Protein 5UXS (pdb70)

Organism: Yersinia pestis (NCBI:txid632)

Radius of gyration: 18.96 Å; Cα contacts (8 Å, |Δi|>4): 507; chains: 1; bounding box: 37×55×39 Å

Structure (mmCIF, N/CA/C/O backbone):
data_5UXS
#
_entry.id   5UXS
#
_cell.length_a   41.736
_cell.length_b   52.120
_cell.length_c   113.066
_cell.angle_alpha   90.00
_cell.angle_beta   90.00
_cell.angle_gamma   90.00
#
_symmetry.space_group_name_H-M   'P 21 21 21'
#
loop_
_entity.id
_entity.type
_entity.pdbx_description
1 polymer 'Periplasmic chelated iron-binding protein YfeA'
2 non-polymer 'ZINC ION'
3 water water
#
loop_
_atom_site.group_PDB
_atom_site.id
_atom_site.type_symbol
_atom_site.label_atom_id
_atom_site.label_alt_id
_atom_site.label_comp_id
_atom_site.label_asym_id
_atom_site.label_entity_id
_atom_site.label_seq_id
_atom_site.pdbx_PDB_ins_code
_atom_site.Cartn_x
_atom_site.Cartn_y
_atom_site.Cartn_z
_atom_site.occupancy
_atom_site.B_iso_or_equiv
_atom_site.auth_seq_id
_atom_site.auth_comp_id
_atom_site.auth_asym_id
_atom_site.auth_atom_id
_atom_site.pdbx_PDB_model_num
ATOM 1 N N . THR A 1 38 ? 19.037 -36.578 -33.937 1.00 61.71 38 THR A N 1
ATOM 2 C CA . THR A 1 38 ? 18.155 -35.485 -33.544 1.00 60.02 38 THR A CA 1
ATOM 3 C C . THR A 1 38 ? 16.925 -35.432 -34.442 1.00 59.03 38 THR A C 1
ATOM 4 O O . THR A 1 38 ? 16.893 -34.687 -35.423 1.00 59.58 38 THR A O 1
ATOM 8 N N . ALA A 1 39 ? 15.914 -36.232 -34.106 1.00 53.82 39 ALA A N 1
ATOM 9 C CA . ALA A 1 39 ? 14.669 -36.244 -34.863 1.00 52.63 39 ALA A CA 1
ATOM 10 C C . ALA A 1 39 ? 13.882 -34.959 -34.628 1.00 50.38 39 ALA A C 1
ATOM 11 O O . ALA A 1 39 ? 14.322 -33.869 -35.012 1.00 53.66 39 ALA A O 1
ATOM 13 N N . LYS A 1 40 ? 12.715 -35.073 -34.003 1.00 49.52 40 LYS A N 1
ATOM 14 C CA . LYS A 1 40 ? 11.886 -33.915 -33.706 1.00 42.88 40 LYS A CA 1
ATOM 15 C C . LYS A 1 40 ? 12.241 -33.375 -32.328 1.00 38.15 40 LYS A C 1
ATOM 16 O O . LYS A 1 40 ? 12.421 -34.141 -31.377 1.00 42.95 40 LYS A O 1
ATOM 22 N N . LYS A 1 41 ? 12.351 -32.052 -32.221 1.00 32.31 41 LYS A N 1
ATOM 23 C CA . LYS A 1 41 ? 12.643 -31.454 -30.927 1.00 27.76 41 LYS A CA 1
ATOM 24 C C . LYS A 1 41 ? 11.441 -31.592 -30.003 1.00 26.88 41 LYS A C 1
ATOM 25 O O . LYS A 1 41 ? 10.290 -31.486 -30.434 1.00 24.77 41 LYS A O 1
ATOM 31 N N . PHE A 1 42 ? 11.724 -31.860 -28.728 1.00 23.08 42 PHE A N 1
ATOM 32 C CA . PHE A 1 42 ? 10.695 -31.888 -27.692 1.00 21.46 42 PHE A CA 1
ATOM 33 C C . PHE A 1 42 ? 9.977 -30.544 -27.665 1.00 17.95 42 PHE A C 1
ATOM 34 O O . PHE A 1 42 ? 10.610 -29.489 -27.718 1.00 19.51 42 PHE A O 1
ATOM 42 N N . LYS A 1 43 ? 8.651 -30.571 -27.596 1.00 15.47 43 LYS A N 1
ATOM 43 C CA . LYS A 1 43 ? 7.858 -29.352 -27.717 1.00 16.64 43 LYS A CA 1
ATOM 44 C C . LYS A 1 43 ? 7.257 -28.981 -26.366 1.00 15.48 43 LYS A C 1
ATOM 45 O O . LYS A 1 43 ? 6.527 -29.775 -25.767 1.00 15.20 43 LYS A O 1
ATOM 51 N N . VAL A 1 44 ? 7.555 -27.773 -25.899 1.00 14.02 44 VAL A N 1
ATOM 52 C CA . VAL A 1 44 ? 7.056 -27.277 -24.618 1.00 15.04 44 VAL A CA 1
ATOM 53 C C . VAL A 1 44 ? 6.180 -26.065 -24.893 1.00 12.76 44 VAL A C 1
ATOM 54 O O . VAL A 1 44 ? 6.562 -25.171 -25.655 1.00 14.02 44 VAL A O 1
ATOM 58 N N . VAL A 1 45 ? 4.999 -26.034 -24.283 1.00 12.21 45 VAL A N 1
ATOM 59 C CA . VAL A 1 45 ? 4.111 -24.883 -24.385 1.00 12.46 45 VAL A CA 1
ATOM 60 C C . VAL A 1 45 ? 3.931 -24.318 -22.986 1.00 12.11 45 VAL A C 1
ATOM 61 O O . VAL A 1 45 ? 3.680 -25.068 -22.032 1.00 12.24 45 VAL A O 1
ATOM 65 N N . THR A 1 46 ? 4.109 -23.008 -22.859 1.00 11.12 46 THR A N 1
ATOM 66 C CA . THR A 1 46 ? 3.916 -22.326 -21.587 1.00 9.72 46 THR A CA 1
ATOM 67 C C . THR A 1 46 ? 2.701 -21.422 -21.693 1.00 10.55 46 THR A C 1
ATOM 68 O O . THR A 1 46 ? 2.274 -21.037 -22.786 1.00 12.00 46 THR A O 1
ATOM 72 N N . THR A 1 47 ? 2.157 -21.039 -20.536 1.00 10.54 47 THR A N 1
ATOM 73 C CA . THR A 1 47 ? 0.998 -20.155 -20.560 1.00 12.08 47 THR A CA 1
ATOM 74 C C . THR A 1 47 ? 1.366 -18.754 -21.018 1.00 12.08 47 THR A C 1
ATOM 75 O O . THR A 1 47 ? 0.597 -18.132 -21.765 1.00 14.78 47 THR A O 1
ATOM 79 N N . PHE A 1 48 ? 2.530 -18.239 -20.594 1.00 10.62 48 PHE A N 1
ATOM 80 C CA . PHE A 1 48 ? 2.883 -16.840 -20.826 1.00 11.28 48 PHE A CA 1
ATOM 81 C C . PHE A 1 48 ? 4.384 -16.698 -21.078 1.00 10.77 48 PHE A C 1
ATOM 82 O O . PHE A 1 48 ? 5.145 -17.671 -21.009 1.00 9.99 48 PHE A O 1
ATOM 90 N N . THR A 1 49 ? 4.804 -15.464 -21.387 1.00 10.96 49 THR A N 1
ATOM 91 C CA . THR A 1 49 ? 6.101 -15.261 -22.032 1.00 12.12 49 THR A CA 1
ATOM 92 C C . THR A 1 49 ? 7.279 -15.347 -21.066 1.00 11.64 49 THR A C 1
ATOM 93 O O . THR A 1 49 ? 8.372 -15.756 -21.480 1.00 12.21 49 THR A O 1
ATOM 97 N N . ILE A 1 50 ? 7.101 -14.959 -19.799 1.00 11.75 50 ILE A N 1
ATOM 98 C CA . ILE A 1 50 ? 8.212 -15.017 -18.850 1.00 12.10 50 ILE A CA 1
ATOM 99 C C . ILE A 1 50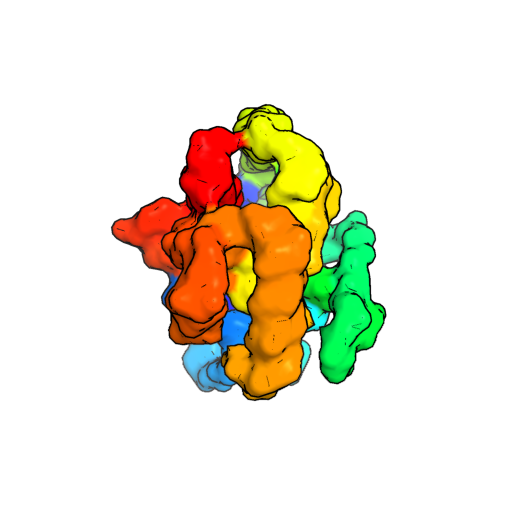 ? 8.690 -16.456 -18.701 1.00 12.36 50 ILE A C 1
ATOM 100 O O . ILE A 1 50 ? 9.895 -16.745 -18.765 1.00 13.48 50 ILE A O 1
ATOM 105 N N . ILE A 1 51 ? 7.745 -17.380 -18.511 1.00 11.70 51 ILE A N 1
ATOM 106 C CA . ILE A 1 51 ? 8.066 -18.800 -18.363 1.00 14.05 51 ILE A CA 1
ATOM 107 C C . ILE A 1 51 ? 8.630 -19.364 -19.663 1.00 13.13 51 ILE A C 1
ATOM 108 O O . ILE A 1 51 ? 9.489 -20.257 -19.635 1.00 13.06 51 ILE A O 1
ATOM 113 N N . GLN A 1 52 ? 8.151 -18.875 -20.813 1.00 12.82 52 GLN A N 1
ATOM 114 C CA . GLN A 1 52 ? 8.705 -19.309 -22.098 1.00 13.75 52 GLN A CA 1
ATOM 115 C C . GLN A 1 52 ? 10.204 -19.059 -22.146 1.00 14.66 52 GLN A C 1
ATOM 116 O O . GLN A 1 52 ? 10.980 -19.941 -22.533 1.00 13.90 52 GLN A O 1
ATOM 122 N N . ASP A 1 53 ? 10.632 -17.854 -21.752 1.00 13.01 53 ASP A N 1
ATOM 123 C CA . ASP A 1 53 ? 12.044 -17.512 -21.889 1.00 13.61 53 ASP A CA 1
ATOM 124 C C . ASP A 1 53 ? 12.902 -18.244 -20.863 1.00 12.57 53 ASP A C 1
ATOM 125 O O . ASP A 1 53 ? 13.992 -18.732 -21.194 1.00 14.78 53 ASP A O 1
ATOM 130 N N . ILE A 1 54 ? 12.431 -18.359 -19.619 1.00 13.27 54 ILE A N 1
ATOM 131 C CA . ILE A 1 54 ? 13.181 -19.129 -18.632 1.00 12.97 54 ILE A CA 1
ATOM 132 C C . ILE A 1 54 ? 13.329 -20.572 -19.10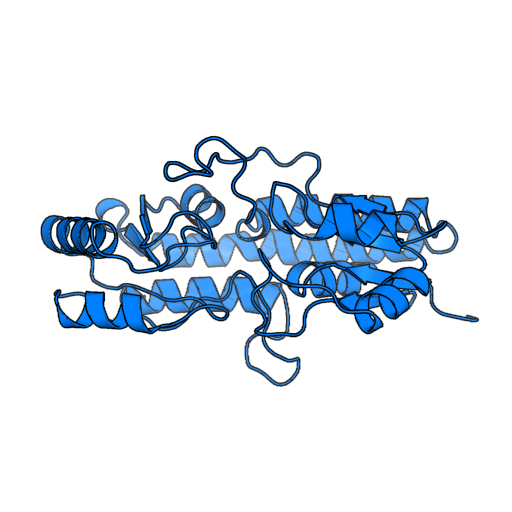4 1.00 14.06 54 ILE A C 1
ATOM 133 O O . ILE A 1 54 ? 14.428 -21.139 -19.110 1.00 14.54 54 ILE A O 1
ATOM 138 N N . ALA A 1 55 ? 12.224 -21.173 -19.547 1.00 12.44 55 ALA A N 1
ATOM 139 C CA . ALA A 1 55 ? 12.274 -22.565 -19.985 1.00 13.99 55 ALA A CA 1
ATOM 140 C C . ALA A 1 55 ? 13.155 -22.733 -21.214 1.00 15.01 55 ALA A C 1
ATOM 141 O O . ALA A 1 55 ? 13.847 -23.749 -21.347 1.00 15.41 55 ALA A O 1
ATOM 143 N N . GLN A 1 56 ? 13.137 -21.761 -22.129 1.00 14.64 56 GLN A N 1
ATOM 144 C CA . GLN A 1 56 ? 13.949 -21.892 -23.338 1.00 15.33 56 GLN A CA 1
ATOM 145 C C . GLN A 1 56 ? 15.437 -21.863 -23.019 1.00 17.31 56 GLN A C 1
ATOM 146 O O . GLN A 1 56 ? 16.228 -22.530 -23.693 1.00 17.05 56 GLN A O 1
ATOM 152 N N . ASN A 1 57 ? 15.836 -21.131 -21.979 1.00 14.35 57 ASN A N 1
ATOM 153 C CA . ASN A 1 57 ? 17.234 -21.165 -21.559 1.00 17.02 57 ASN A CA 1
ATOM 154 C C . ASN A 1 57 ? 17.616 -22.531 -20.999 1.00 18.12 57 ASN A C 1
ATOM 155 O O . ASN A 1 57 ? 18.740 -23.001 -21.216 1.00 19.60 57 ASN A O 1
ATOM 160 N N . ILE A 1 58 ? 16.696 -23.198 -20.299 1.00 14.09 58 ILE A N 1
ATOM 161 C CA . ILE A 1 58 ? 16.981 -24.542 -19.798 1.00 16.11 58 ILE A CA 1
ATOM 162 C C . ILE A 1 58 ? 16.942 -25.564 -20.934 1.00 17.06 58 ILE A C 1
ATOM 163 O O . ILE A 1 58 ? 17.736 -26.515 -20.966 1.00 17.45 58 ILE A O 1
ATOM 168 N N . ALA A 1 59 ? 16.013 -25.394 -21.871 1.00 16.68 59 ALA A N 1
ATOM 169 C CA . ALA A 1 59 ? 15.885 -26.328 -22.990 1.00 16.81 59 ALA A CA 1
ATOM 170 C C . ALA A 1 59 ? 17.067 -26.254 -23.947 1.00 19.82 59 ALA A C 1
ATOM 171 O O . ALA A 1 59 ? 17.430 -27.270 -24.557 1.00 21.51 59 ALA A O 1
ATOM 173 N N . GLY A 1 60 ? 17.663 -25.078 -24.110 1.00 20.79 60 GLY A N 1
ATOM 174 C CA . GLY A 1 60 ? 18.752 -24.932 -25.062 1.00 22.10 60 GLY A CA 1
ATOM 175 C C . GLY A 1 60 ? 18.307 -25.361 -26.445 1.00 24.57 60 GLY A C 1
ATOM 176 O O . GLY A 1 60 ? 17.248 -24.956 -26.938 1.00 22.65 60 GLY A O 1
ATOM 177 N N . ASP A 1 61 ? 19.100 -26.230 -27.066 1.00 22.62 61 ASP A N 1
ATOM 178 C CA . ASP A 1 61 ? 18.858 -26.657 -28.437 1.00 27.14 61 ASP A CA 1
ATOM 179 C C . ASP A 1 61 ? 18.085 -27.964 -28.552 1.00 24.80 61 ASP A C 1
ATOM 180 O O . ASP A 1 61 ? 17.849 -28.418 -29.673 1.00 28.54 61 ASP A O 1
ATOM 185 N N . VAL A 1 62 ? 17.687 -28.587 -27.440 1.00 22.77 62 VAL A N 1
ATOM 186 C CA . VAL A 1 62 ? 17.019 -29.887 -27.518 1.00 24.25 62 VAL A CA 1
ATOM 187 C C . VAL A 1 62 ? 15.501 -29.795 -27.438 1.00 26.56 62 VAL A C 1
ATOM 188 O O . VAL A 1 62 ? 14.816 -30.801 -27.691 1.00 26.30 62 VAL A O 1
ATOM 192 N N . ALA A 1 63 ? 14.950 -28.634 -27.098 1.00 21.44 63 ALA A N 1
ATOM 193 C CA . ALA A 1 63 ? 13.507 -28.464 -27.051 1.00 19.19 63 ALA A CA 1
ATOM 194 C C . ALA A 1 63 ? 13.157 -27.073 -27.549 1.00 20.11 63 ALA A C 1
ATOM 195 O O . ALA A 1 63 ? 13.968 -26.147 -27.470 1.00 22.02 63 ALA A O 1
ATOM 197 N N . VAL A 1 64 ? 11.945 -26.937 -28.079 1.00 19.43 64 VAL A N 1
ATOM 198 C CA . VAL A 1 64 ? 11.419 -25.660 -28.540 1.00 17.28 64 VAL A CA 1
ATOM 199 C C . VAL A 1 64 ? 10.275 -25.268 -27.614 1.00 17.29 64 VAL A C 1
ATOM 200 O O . VAL A 1 64 ? 9.366 -26.070 -27.371 1.00 19.63 64 VAL A O 1
ATOM 204 N N . VAL A 1 65 ? 10.318 -24.044 -27.103 1.00 16.08 65 VAL A N 1
ATOM 205 C CA . VAL A 1 65 ? 9.354 -23.571 -26.113 1.00 16.99 65 VAL A CA 1
ATOM 206 C C . VAL A 1 65 ? 8.566 -22.413 -26.712 1.00 15.65 65 VAL A C 1
ATOM 207 O O . VAL A 1 65 ? 9.154 -21.439 -27.193 1.00 16.85 65 VAL A O 1
ATOM 211 N N . GLU A 1 66 ? 7.236 -22.502 -26.651 1.00 15.02 66 GLU A N 1
ATOM 212 C CA . GLU A 1 66 ? 6.363 -21.451 -27.151 1.00 15.04 66 GLU A CA 1
ATOM 213 C C . GLU A 1 66 ? 5.333 -21.065 -26.100 1.00 14.50 66 GLU A C 1
ATOM 214 O O . GLU A 1 66 ? 4.861 -21.906 -25.334 1.00 14.84 66 GLU A O 1
ATOM 220 N N . SER A 1 67 ? 4.971 -19.787 -26.092 1.00 13.98 67 SER A N 1
ATOM 221 C CA . SER A 1 67 ? 3.974 -19.241 -25.179 1.00 14.38 67 SER A CA 1
ATOM 222 C C . SER A 1 67 ? 2.602 -19.195 -25.838 1.00 15.65 67 SER A C 1
ATOM 223 O O . SER A 1 67 ? 2.471 -18.809 -27.005 1.00 15.40 67 SER A O 1
ATOM 226 N N . ILE A 1 68 ? 1.575 -19.541 -25.067 1.00 12.65 68 ILE A N 1
ATOM 227 C CA . ILE A 1 68 ? 0.199 -19.376 -25.534 1.00 13.71 68 ILE A CA 1
ATOM 228 C C . ILE A 1 68 ? -0.131 -17.901 -25.745 1.00 14.85 68 ILE A C 1
ATOM 229 O O . ILE A 1 68 ? -0.646 -17.513 -26.801 1.00 15.85 68 ILE A O 1
ATOM 234 N N . THR A 1 69 ? 0.119 -17.063 -24.740 1.00 11.83 69 THR A N 1
ATOM 235 C CA . THR A 1 69 ? -0.176 -15.645 -24.890 1.00 13.66 69 THR A CA 1
ATOM 236 C C . THR A 1 69 ? 0.941 -14.948 -25.656 1.00 15.09 69 THR A C 1
ATOM 237 O O . THR A 1 69 ? 2.118 -15.317 -25.559 1.00 14.87 69 THR A O 1
ATOM 241 N N . LYS A 1 70 ? 0.550 -13.949 -26.446 1.00 15.38 70 LYS A N 1
ATOM 242 C CA . LYS A 1 70 ? 1.490 -13.160 -27.226 1.00 15.82 70 LYS A CA 1
ATOM 243 C C . LYS A 1 70 ? 2.093 -12.053 -26.366 1.00 15.65 70 LYS A C 1
ATOM 244 O O . LYS A 1 70 ? 1.497 -11.625 -25.373 1.00 14.30 70 LYS A O 1
ATOM 250 N N . PRO A 1 71 ? 3.269 -11.548 -26.734 1.00 14.77 71 PRO A N 1
ATOM 251 C CA . PRO A 1 71 ? 3.829 -10.414 -25.994 1.00 14.18 71 PRO A CA 1
ATOM 252 C C . PRO A 1 71 ? 2.833 -9.268 -25.968 1.00 13.69 71 PRO A C 1
ATOM 253 O O . PRO A 1 71 ? 2.167 -8.972 -26.969 1.00 16.43 71 PRO A O 1
ATOM 257 N N . GLY A 1 72 ? 2.693 -8.654 -24.796 1.00 13.37 72 GLY A N 1
ATOM 258 C CA . GLY A 1 72 ? 1.801 -7.532 -24.617 1.00 14.00 72 GLY A CA 1
ATOM 259 C C . GLY A 1 72 ? 0.388 -7.882 -24.205 1.00 13.15 72 GLY A C 1
ATOM 260 O O . GLY A 1 72 ? -0.338 -6.992 -23.743 1.00 14.26 72 GLY A O 1
ATOM 261 N N . ALA A 1 73 ? -0.025 -9.142 -24.335 1.00 13.40 73 ALA A N 1
ATOM 262 C CA . ALA A 1 73 ? -1.385 -9.543 -24.005 1.00 13.38 73 ALA A CA 1
ATOM 263 C C . ALA A 1 73 ? -1.557 -9.691 -22.498 1.00 14.09 73 ALA A C 1
ATOM 264 O O . ALA A 1 73 ? -0.655 -10.152 -21.789 1.00 14.75 73 ALA A O 1
ATOM 266 N N . GLU A 1 74 ? -2.730 -9.294 -22.020 1.00 13.52 74 GLU A N 1
ATOM 267 C CA . GLU A 1 74 ? -3.079 -9.427 -20.611 1.00 12.38 74 GLU A CA 1
ATOM 268 C C . GLU A 1 74 ? -3.263 -10.907 -20.275 1.00 12.94 74 GLU A C 1
ATOM 269 O O . GLU A 1 74 ? -4.057 -11.604 -20.914 1.00 15.32 74 GLU A O 1
ATOM 275 N N . ILE A 1 75 ? -2.540 -11.382 -19.260 1.00 11.40 75 ILE A N 1
ATOM 276 C CA . ILE A 1 75 ? -2.426 -12.820 -19.002 1.00 12.75 75 ILE A CA 1
ATOM 277 C C . ILE A 1 75 ? -3.394 -13.359 -17.956 1.00 11.54 75 ILE A C 1
ATOM 278 O O . ILE A 1 75 ? -3.630 -14.580 -17.927 1.00 12.08 75 ILE A O 1
ATOM 283 N N . HIS A 1 76 ? -3.924 -12.514 -17.071 1.00 13.14 76 HIS A N 1
ATOM 284 C CA . HIS A 1 76 ? -4.708 -13.036 -15.956 1.00 13.83 76 HIS A CA 1
ATOM 285 C C . HIS A 1 76 ? -6.065 -13.520 -16.442 1.00 13.18 76 HIS A C 1
ATOM 286 O O . HIS A 1 76 ? -6.515 -14.618 -16.089 1.00 13.23 76 HIS A O 1
ATOM 293 N N . ASP A 1 77 ? -6.724 -12.707 -17.274 1.00 14.52 77 ASP A N 1
ATOM 294 C CA . ASP A 1 77 ? -8.079 -12.981 -17.734 1.00 13.66 77 ASP A CA 1
ATOM 295 C C . ASP A 1 77 ? -8.127 -13.306 -19.218 1.00 15.20 77 ASP A C 1
ATOM 296 O O . ASP A 1 77 ? -9.187 -13.180 -19.842 1.00 16.52 77 ASP A O 1
ATOM 301 N N . TYR A 1 78 ? -6.996 -13.723 -19.784 1.00 13.32 78 TYR A N 1
ATOM 302 C CA . TYR A 1 78 ? -6.925 -14.130 -21.184 1.00 14.85 78 TYR A CA 1
ATOM 303 C C . TYR A 1 78 ? -8.014 -15.146 -21.512 1.00 13.96 78 TYR A C 1
ATOM 304 O O . TYR A 1 78 ? -8.337 -16.023 -20.706 1.00 14.99 78 TYR A O 1
ATOM 313 N N . GLN A 1 79 ? -8.572 -15.028 -22.716 1.00 15.71 79 GLN A N 1
ATOM 314 C CA . GLN A 1 79 ? -9.606 -15.947 -23.182 1.00 16.10 79 GLN A CA 1
ATOM 315 C C . GLN A 1 79 ? -9.039 -16.874 -24.247 1.00 16.27 79 GLN A C 1
ATOM 316 O O . GLN A 1 79 ? -8.825 -16.445 -25.390 1.00 16.97 79 GLN A O 1
ATOM 322 N N . PRO A 1 80 ? -8.780 -18.139 -23.932 1.00 14.69 80 PRO A N 1
ATOM 323 C CA . PRO A 1 80 ? -8.165 -19.032 -24.919 1.00 16.04 80 PRO A CA 1
ATOM 324 C C . PRO A 1 80 ? -9.086 -19.293 -26.101 1.00 17.55 80 PRO A C 1
ATOM 325 O O . PRO A 1 80 ? -10.313 -19.223 -25.996 1.00 18.77 80 PRO A O 1
ATOM 329 N N . THR A 1 81 ? -8.464 -19.595 -27.236 1.00 16.90 81 THR A N 1
ATOM 330 C CA . THR A 1 81 ? -9.150 -19.782 -28.510 1.00 19.15 81 THR A CA 1
ATOM 331 C C . THR A 1 81 ? -8.972 -21.219 -28.980 1.00 19.14 81 THR A C 1
ATOM 332 O O . THR A 1 81 ? -8.111 -21.943 -28.460 1.00 16.53 81 THR A O 1
ATOM 336 N N . PRO A 1 82 ? -9.754 -21.669 -29.968 1.00 20.44 82 PRO A N 1
ATOM 337 C CA . PRO A 1 82 ? -9.475 -22.976 -30.585 1.00 23.26 82 PRO A CA 1
ATOM 338 C C . PRO A 1 82 ? -8.044 -23.133 -31.073 1.00 17.28 82 PRO A C 1
ATOM 339 O O . PRO A 1 82 ? -7.503 -24.246 -31.024 1.00 17.73 82 PRO A O 1
ATOM 343 N N . ARG A 1 83 ? -7.399 -22.053 -31.520 1.00 16.38 83 ARG A N 1
ATOM 344 C CA . ARG A 1 83 ? -6.010 -22.162 -31.957 1.00 16.47 83 ARG A CA 1
ATOM 345 C C . ARG A 1 83 ? -5.065 -22.420 -30.790 1.00 15.11 83 ARG A C 1
ATOM 346 O O . ARG A 1 83 ? -4.046 -23.103 -30.958 1.00 14.75 83 ARG A O 1
ATOM 354 N N . ASP A 1 84 ? -5.375 -21.879 -29.608 1.00 13.92 84 ASP A N 1
ATOM 355 C CA . ASP A 1 84 ? -4.572 -22.189 -28.426 1.00 14.73 84 ASP A CA 1
ATOM 356 C C . ASP A 1 84 ? -4.712 -23.651 -28.043 1.00 13.82 84 ASP A C 1
ATOM 357 O O . ASP A 1 84 ? -3.737 -24.283 -27.622 1.00 14.34 84 ASP A O 1
ATOM 362 N N . ILE A 1 85 ? -5.922 -24.203 -28.166 1.00 14.04 85 ILE A N 1
ATOM 363 C CA . ILE A 1 85 ? -6.113 -25.624 -27.897 1.00 15.20 85 ILE A CA 1
ATOM 364 C C . ILE A 1 85 ? -5.225 -26.454 -28.805 1.00 14.84 85 ILE A C 1
ATOM 365 O O . ILE A 1 85 ? -4.569 -27.401 -28.356 1.00 15.41 85 ILE A O 1
ATOM 370 N N . VAL A 1 86 ? -5.172 -26.099 -30.094 1.00 15.01 86 VAL A N 1
ATOM 371 C CA . VAL A 1 86 ? -4.323 -26.829 -31.031 1.00 15.16 86 VAL A CA 1
ATOM 372 C C . VAL A 1 86 ? -2.873 -26.800 -30.569 1.00 13.67 86 VAL A C 1
ATOM 373 O O . VAL A 1 86 ? -2.189 -27.826 -30.542 1.00 14.13 86 VAL A O 1
ATOM 377 N N . LYS A 1 87 ? -2.383 -25.620 -30.181 1.00 13.88 87 LYS A N 1
ATOM 378 C CA . LYS A 1 87 ? -0.981 -25.504 -29.803 1.00 14.24 87 LYS A CA 1
ATOM 379 C C . LYS A 1 87 ? -0.669 -26.336 -28.564 1.00 15.33 87 LYS A C 1
ATOM 380 O O . LYS A 1 87 ? 0.351 -27.035 -28.511 1.00 14.79 87 LYS A O 1
ATOM 386 N N . ALA A 1 88 ? -1.536 -26.271 -27.549 1.00 13.96 88 ALA A N 1
ATOM 387 C CA . ALA A 1 88 ? -1.283 -27.053 -26.347 1.00 13.25 88 ALA A CA 1
ATOM 388 C C . ALA A 1 88 ? -1.388 -28.551 -26.618 1.00 13.40 88 ALA A C 1
ATOM 389 O O . ALA A 1 88 ? -0.601 -29.339 -26.090 1.00 14.43 88 ALA A O 1
ATOM 391 N N . GLN A 1 89 ? -2.345 -28.965 -27.457 1.00 12.63 89 GLN A N 1
ATOM 392 C CA . GLN A 1 89 ? -2.520 -30.390 -27.734 1.00 15.09 89 GLN A CA 1
ATOM 393 C C . GLN A 1 89 ? -1.355 -30.975 -28.536 1.00 13.65 89 GLN A C 1
ATOM 394 O O . GLN A 1 89 ? -1.075 -32.176 -28.437 1.00 15.42 89 GLN A O 1
ATOM 400 N N . SER A 1 90 ? -0.657 -30.154 -29.312 1.00 14.65 90 SER A N 1
ATOM 401 C CA . SER A 1 90 ? 0.500 -30.633 -30.059 1.00 16.62 90 SER A CA 1
ATOM 402 C C . SER A 1 90 ? 1.788 -30.611 -29.245 1.00 16.30 90 SER A C 1
ATOM 403 O O . SER A 1 90 ? 2.835 -31.020 -29.759 1.00 16.38 90 SER A O 1
ATOM 406 N N . ALA A 1 91 ? 1.732 -30.181 -27.986 1.00 14.42 91 ALA A N 1
ATOM 407 C CA . ALA A 1 91 ? 2.919 -30.110 -27.153 1.00 13.14 91 ALA A CA 1
ATOM 408 C C . ALA A 1 91 ? 3.240 -31.469 -26.537 1.00 13.43 91 ALA A C 1
ATOM 409 O O . ALA A 1 91 ? 2.394 -32.365 -26.448 1.00 14.84 91 ALA A O 1
ATOM 411 N N . ASP A 1 92 ? 4.488 -31.598 -26.090 1.00 13.74 92 ASP A N 1
ATOM 412 C CA . ASP A 1 92 ? 4.897 -32.715 -25.254 1.00 15.19 92 ASP A CA 1
ATOM 413 C C . ASP A 1 92 ? 4.855 -32.405 -23.762 1.00 13.82 92 ASP A C 1
ATOM 414 O O . ASP A 1 92 ? 4.858 -33.339 -22.960 1.00 15.92 92 ASP A O 1
ATOM 419 N N . LEU A 1 93 ? 4.804 -31.126 -23.374 1.00 13.49 93 LEU A N 1
ATOM 420 C CA . LEU A 1 93 ? 4.787 -30.730 -21.972 1.00 12.25 93 LEU A CA 1
ATOM 421 C C . LEU A 1 93 ? 4.207 -29.325 -21.908 1.00 12.73 93 LEU A C 1
ATOM 422 O O . LEU A 1 93 ? 4.544 -28.485 -22.740 1.00 12.98 93 LEU A O 1
ATOM 427 N N . ILE A 1 94 ? 3.354 -29.073 -20.914 1.00 12.39 94 ILE A N 1
ATOM 428 C CA . ILE A 1 94 ? 2.751 -27.759 -20.703 1.00 11.58 94 ILE A CA 1
ATOM 429 C C . ILE A 1 94 ? 3.189 -27.242 -19.338 1.00 12.26 94 ILE A C 1
ATOM 430 O O . ILE A 1 94 ? 3.138 -27.978 -18.345 1.00 13.39 94 ILE A O 1
ATOM 435 N N . LEU A 1 95 ? 3.644 -25.994 -19.297 1.00 11.08 95 LEU A N 1
ATOM 436 C CA . LEU A 1 95 ? 4.075 -25.354 -18.057 1.00 10.61 95 LEU A CA 1
ATOM 437 C C . LEU A 1 95 ? 3.184 -24.161 -17.752 1.00 11.09 95 LEU A C 1
ATOM 438 O O . LEU A 1 95 ? 2.858 -23.370 -18.644 1.00 12.00 95 LEU A O 1
ATOM 443 N N . TRP A 1 96 ? 2.831 -24.012 -16.475 1.00 10.96 96 TRP A N 1
ATOM 444 C CA . TRP A 1 96 ? 2.013 -22.895 -16.025 1.00 11.42 96 TRP A CA 1
ATOM 445 C C . TRP A 1 96 ? 2.494 -22.408 -14.661 1.00 10.44 96 TRP A C 1
ATOM 446 O O . TRP A 1 96 ? 3.208 -23.114 -13.942 1.00 11.51 96 TRP A O 1
ATOM 457 N N . ASN A 1 97 ? 2.099 -21.175 -14.322 1.00 11.00 97 ASN A N 1
ATOM 458 C CA . ASN A 1 97 ? 2.545 -20.550 -13.076 1.00 10.98 97 ASN A CA 1
ATOM 459 C C . ASN A 1 97 ? 1.792 -21.075 -11.863 1.00 13.63 97 ASN A C 1
ATOM 460 O O . ASN A 1 97 ? 2.383 -21.248 -10.789 1.00 13.83 97 ASN A O 1
ATOM 465 N N . GLY A 1 98 ? 0.486 -21.274 -11.992 1.00 12.89 98 GLY A N 1
ATOM 466 C CA . GLY A 1 98 ? -0.286 -21.485 -10.784 1.00 13.04 98 GLY A CA 1
ATOM 467 C C . GLY A 1 98 ? -0.340 -20.215 -9.956 1.00 13.84 98 GLY A C 1
ATOM 468 O O . GLY A 1 98 ? -0.227 -19.091 -10.461 1.00 12.55 98 GLY A O 1
ATOM 469 N N . MET A 1 99 ? -0.503 -20.414 -8.647 1.00 13.27 99 MET A N 1
ATOM 470 C CA . MET A 1 99 ? -0.602 -19.313 -7.689 1.00 12.43 99 MET A CA 1
ATOM 471 C C . MET A 1 99 ? -1.628 -18.268 -8.124 1.00 14.44 99 MET A C 1
ATOM 472 O O . MET A 1 99 ? -1.434 -17.066 -7.939 1.00 15.10 99 MET A O 1
ATOM 477 N N . ASN A 1 100 ? -2.728 -18.731 -8.717 1.00 15.48 100 ASN A N 1
ATOM 478 C CA . ASN A 1 100 ? -3.853 -17.857 -9.052 1.00 15.74 100 ASN A CA 1
ATOM 479 C C . ASN A 1 100 ? -3.539 -16.894 -10.189 1.00 16.96 100 ASN A C 1
ATOM 480 O O . ASN A 1 100 ? -4.165 -15.837 -10.295 1.00 19.98 100 ASN A O 1
ATOM 485 N N . LEU A 1 101 ? -2.562 -17.218 -11.037 1.00 13.49 101 LEU A N 1
ATOM 486 C CA . LEU A 1 101 ? -2.256 -16.322 -12.154 1.00 12.88 101 LEU A CA 1
ATOM 487 C C . LEU A 1 101 ? -3.235 -16.505 -13.310 1.00 12.79 101 LEU A C 1
ATOM 488 O O . LEU A 1 101 ? -4.005 -15.600 -13.641 1.00 12.97 101 LEU A O 1
ATOM 493 N N . GLU A 1 102 ? -3.196 -17.664 -13.946 1.00 11.03 102 GLU A N 1
ATOM 494 C CA . GLU A 1 102 ? -3.948 -17.913 -15.181 1.00 11.92 102 GLU A CA 1
ATOM 495 C C . GLU A 1 102 ? -5.337 -18.387 -14.781 1.00 13.58 102 GLU A C 1
ATOM 496 O O . GLU A 1 102 ? -5.563 -19.577 -14.538 1.00 14.11 102 GLU A O 1
ATOM 502 N N . ARG A 1 103 ? -6.283 -17.443 -14.707 1.00 12.35 103 ARG A N 1
ATOM 503 C CA . ARG A 1 103 ? -7.639 -17.828 -14.310 1.00 13.79 103 ARG A CA 1
ATOM 504 C C . ARG A 1 103 ? -8.283 -18.748 -15.332 1.00 15.12 103 ARG A C 1
ATOM 505 O O . ARG A 1 103 ? -9.244 -19.456 -15.004 1.00 15.77 103 ARG A O 1
ATOM 513 N N . TRP A 1 104 ? -7.744 -18.775 -16.546 1.00 12.65 104 TRP A N 1
ATOM 514 C CA . TRP A 1 104 ? -8.246 -19.574 -17.651 1.00 14.09 104 TRP A CA 1
ATOM 515 C C . TRP A 1 104 ? -7.629 -20.966 -17.745 1.00 13.54 104 TRP A C 1
ATOM 516 O O . TRP A 1 104 ? -8.133 -21.793 -18.520 1.00 14.74 104 TRP A O 1
ATOM 527 N N . PHE A 1 105 ? -6.553 -21.258 -17.011 1.00 12.45 105 PHE A N 1
ATOM 528 C CA . PHE A 1 105 ? -5.747 -22.417 -17.385 1.00 12.82 105 PHE A CA 1
ATOM 529 C C . PHE A 1 105 ? -6.443 -23.741 -17.094 1.00 14.48 105 PHE A C 1
ATOM 530 O O . PHE A 1 105 ? -6.411 -24.652 -17.924 1.00 14.95 105 PHE A O 1
ATOM 538 N N . GLU A 1 106 ? -7.012 -23.904 -15.904 1.00 14.22 106 GLU A N 1
ATOM 539 C CA . GLU A 1 106 ? -7.497 -25.230 -15.542 1.00 16.06 106 GLU A CA 1
ATOM 540 C C . GLU A 1 106 ? -8.648 -25.676 -16.440 1.00 16.77 106 GLU A C 1
ATOM 541 O O . GLU A 1 106 ? 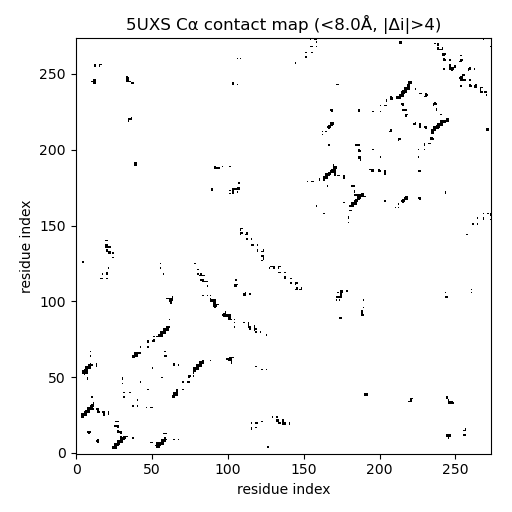-8.667 -26.826 -16.903 1.00 17.52 106 GLU A O 1
ATOM 547 N N . LYS A 1 107 ? -9.571 -24.766 -16.760 1.00 17.19 107 LYS A N 1
ATOM 548 C CA . LYS A 1 107 ? -10.657 -25.102 -17.679 1.00 19.67 107 LYS A CA 1
ATOM 549 C C . LYS A 1 107 ? -10.123 -25.409 -19.069 1.00 17.40 107 LYS A C 1
ATOM 550 O O . LYS A 1 107 ? -10.621 -26.312 -19.753 1.00 20.27 107 LYS A O 1
ATOM 556 N N . PHE A 1 108 ? -9.112 -24.658 -19.504 1.00 14.61 108 PHE A N 1
ATOM 557 C CA . PHE A 1 108 ? -8.502 -24.866 -20.815 1.00 15.96 108 PHE A CA 1
ATOM 558 C C . PHE A 1 108 ? -7.826 -26.232 -20.884 1.00 15.49 108 PHE A C 1
ATOM 559 O O . PHE A 1 108 ? -8.032 -27.002 -21.834 1.00 16.43 108 PHE A O 1
ATOM 567 N N . PHE A 1 109 ? -7.033 -26.561 -19.867 1.00 14.47 109 PHE A N 1
ATOM 568 C CA . PHE A 1 109 ? -6.271 -27.801 -19.851 1.00 15.23 109 PHE A CA 1
ATOM 569 C C . PHE A 1 109 ? -7.167 -29.036 -19.846 1.00 17.72 109 PHE A C 1
ATOM 570 O O . PHE A 1 109 ? -6.725 -30.113 -20.264 1.00 16.71 109 PHE A O 1
ATOM 578 N N . GLU A 1 110 ? -8.422 -28.907 -19.406 1.00 18.93 110 GLU A N 1
ATOM 579 C CA . GLU A 1 110 ? -9.333 -30.049 -19.459 1.00 23.66 110 GLU A CA 1
ATOM 580 C C . GLU A 1 110 ? -9.645 -30.487 -20.887 1.00 19.80 110 GLU A C 1
ATOM 581 O O . GLU A 1 110 ? -10.033 -31.645 -21.095 1.00 24.57 110 GLU A O 1
ATOM 587 N N . SER A 1 111 ? -9.474 -29.610 -21.876 1.00 19.48 111 SER A N 1
ATOM 588 C CA . SER A 1 111 ? -9.666 -29.977 -23.273 1.00 22.21 111 SER A CA 1
ATOM 589 C C . SER A 1 111 ? -8.476 -30.722 -23.853 1.00 19.74 111 SER A C 1
ATOM 590 O O . SER A 1 111 ? -8.563 -31.208 -24.988 1.00 20.80 111 SER A O 1
ATOM 593 N N . ILE A 1 112 ? -7.375 -30.819 -23.111 1.00 17.24 112 ILE A N 1
ATOM 594 C CA . ILE A 1 112 ? -6.119 -31.345 -23.629 1.00 15.36 112 ILE A CA 1
ATOM 595 C C . ILE A 1 112 ? -5.949 -32.780 -23.158 1.00 17.73 112 ILE A C 1
ATOM 596 O O . ILE A 1 112 ? -6.086 -33.070 -21.960 1.00 18.38 112 ILE A O 1
ATOM 601 N N . LYS A 1 113 ? -5.642 -33.679 -24.090 1.00 14.49 113 LYS A N 1
ATOM 602 C CA . LYS A 1 113 ? -5.540 -35.105 -23.806 1.00 16.66 113 LYS A CA 1
ATOM 603 C C . LYS A 1 113 ? -4.093 -35.581 -23.847 1.00 15.36 113 LYS A C 1
ATOM 604 O O . LYS A 1 113 ? -3.392 -35.376 -24.840 1.00 15.84 113 LYS A O 1
ATOM 610 N N . ASP A 1 114 ? -3.674 -36.279 -22.793 1.00 17.35 114 ASP A N 1
ATOM 611 C CA . ASP A 1 114 ? -2.413 -37.024 -22.792 1.00 19.24 114 ASP A CA 1
ATOM 612 C C . ASP A 1 114 ? -1.183 -36.125 -22.946 1.00 18.71 114 ASP A C 1
ATOM 613 O O . ASP A 1 114 ? -0.150 -36.555 -23.460 1.00 18.53 114 ASP A O 1
ATOM 618 N N . VAL A 1 115 ? -1.258 -34.874 -22.500 1.00 17.05 115 VAL A N 1
ATOM 619 C CA . VAL A 1 115 ? -0.106 -33.986 -22.469 1.00 15.50 115 VAL A CA 1
ATOM 620 C C . VAL A 1 115 ? 0.183 -33.662 -21.004 1.00 14.71 115 VAL A C 1
ATOM 621 O O . VAL A 1 115 ? -0.675 -33.102 -20.321 1.00 16.05 115 VAL A O 1
ATOM 625 N N . PRO A 1 116 ? 1.359 -33.990 -20.482 1.00 14.69 116 PRO A N 1
ATOM 626 C CA . PRO A 1 116 ? 1.639 -33.691 -19.070 1.00 15.96 116 PRO A CA 1
ATOM 627 C C . PRO A 1 116 ? 1.808 -32.200 -18.846 1.00 15.01 116 PRO A C 1
ATOM 628 O O . PRO A 1 116 ? 2.182 -31.444 -19.747 1.00 14.80 116 PRO A O 1
ATOM 632 N N . SER A 1 117 ? 1.509 -31.782 -17.622 1.00 16.70 117 SER A N 1
ATOM 633 C CA . SER A 1 117 ? 1.672 -30.398 -17.215 1.00 16.03 117 SER A CA 1
ATOM 634 C C . SER A 1 117 ? 2.474 -30.334 -15.924 1.00 15.76 117 SER A C 1
ATOM 635 O O . SER A 1 117 ? 2.555 -31.302 -15.160 1.00 18.00 117 SER A O 1
ATOM 638 N N . ALA A 1 118 ? 3.084 -29.179 -15.686 1.00 13.63 118 ALA A N 1
ATOM 639 C CA . ALA A 1 118 ? 3.767 -28.951 -14.421 1.00 12.82 118 ALA A CA 1
ATOM 640 C C . ALA A 1 118 ? 3.577 -27.501 -14.017 1.00 15.00 118 ALA A C 1
ATOM 641 O O . ALA A 1 118 ? 3.705 -26.601 -14.847 1.00 13.24 118 ALA A O 1
ATOM 643 N N . VAL A 1 119 ? 3.254 -27.293 -12.747 1.00 15.91 119 VAL A N 1
ATOM 644 C CA . VAL A 1 119 ? 3.227 -25.958 -12.158 1.00 15.73 119 VAL A CA 1
ATOM 645 C C . VAL A 1 119 ? 4.646 -25.596 -11.732 1.00 16.34 119 VAL A C 1
ATOM 646 O O . VAL A 1 119 ? 5.348 -26.407 -11.114 1.00 25.65 119 VAL A O 1
ATOM 650 N N . VAL A 1 120 ? 5.091 -24.383 -12.067 1.00 12.87 120 VAL A N 1
ATOM 651 C CA . VAL A 1 120 ? 6.510 -24.046 -11.950 1.00 13.68 120 VAL A CA 1
ATOM 652 C C . VAL A 1 120 ? 6.845 -23.294 -10.673 1.00 14.79 120 VAL A C 1
ATOM 653 O O . VAL A 1 120 ? 8.007 -22.903 -10.480 1.00 13.89 120 VAL A O 1
ATOM 657 N N . THR A 1 121 ? 5.868 -23.093 -9.790 1.00 15.48 121 THR A N 1
ATOM 658 C CA . THR A 1 121 ? 6.045 -22.313 -8.573 1.00 13.15 121 THR A CA 1
ATOM 659 C C . THR A 1 121 ? 6.089 -23.163 -7.305 1.00 16.56 121 THR A C 1
ATOM 660 O O . THR A 1 121 ? 6.086 -22.600 -6.207 1.00 15.90 121 THR A O 1
ATOM 664 N N . ALA A 1 122 ? 6.127 -24.491 -7.407 1.00 14.61 122 ALA A N 1
ATOM 665 C CA . ALA A 1 122 ? 6.181 -25.294 -6.190 1.00 17.70 122 ALA A CA 1
ATOM 666 C C . ALA A 1 122 ? 7.416 -24.941 -5.368 1.00 17.19 122 ALA A C 1
ATOM 667 O O . ALA A 1 122 ? 8.504 -24.744 -5.906 1.00 16.45 122 ALA A O 1
ATOM 669 N N . GLY A 1 123 ? 7.238 -24.819 -4.052 1.00 19.08 123 GLY A N 1
ATOM 670 C CA . GLY A 1 123 ? 8.344 -24.493 -3.173 1.00 19.33 123 GLY A CA 1
ATOM 671 C C . GLY A 1 123 ? 8.587 -23.014 -2.954 1.00 19.58 123 GLY A C 1
ATOM 672 O O . GLY A 1 123 ? 9.499 -22.656 -2.196 1.00 20.44 123 GLY A O 1
ATOM 673 N N . ILE A 1 124 ? 7.822 -22.143 -3.598 1.00 16.01 124 ILE A N 1
ATOM 674 C CA . ILE A 1 124 ? 7.911 -20.711 -3.346 1.00 14.49 124 ILE A CA 1
ATOM 675 C C . ILE A 1 124 ? 6.882 -20.349 -2.288 1.00 14.71 124 ILE A C 1
ATOM 676 O O . ILE A 1 124 ? 5.719 -20.761 -2.371 1.00 16.45 124 ILE A O 1
ATOM 681 N N . THR A 1 125 ? 7.307 -19.602 -1.284 1.00 13.41 125 THR A N 1
ATOM 682 C CA . THR A 1 125 ? 6.379 -19.155 -0.253 1.00 15.02 125 THR A CA 1
ATOM 683 C C . THR A 1 125 ? 5.628 -17.936 -0.760 1.00 13.82 125 THR A C 1
ATOM 684 O O . THR A 1 125 ? 6.261 -16.935 -1.122 1.00 14.37 125 THR A O 1
ATOM 688 N N . PRO A 1 126 ? 4.301 -17.958 -0.828 1.00 13.32 126 PRO A N 1
ATOM 689 C CA . PRO A 1 126 ? 3.571 -16.834 -1.411 1.00 14.35 126 PRO A CA 1
ATOM 690 C C . PRO A 1 126 ? 3.439 -15.650 -0.463 1.00 14.57 126 PRO A C 1
ATOM 691 O O . PRO A 1 126 ? 3.574 -15.763 0.759 1.00 16.07 126 PRO A O 1
ATOM 695 N N . LEU A 1 127 ? 3.204 -14.497 -1.058 1.00 14.00 127 LEU A N 1
ATOM 696 C CA . LEU A 1 127 ? 2.713 -13.322 -0.347 1.00 13.84 127 LEU A CA 1
ATOM 697 C C . LEU A 1 127 ? 1.231 -13.198 -0.618 1.00 15.00 127 LEU A C 1
ATOM 698 O O . LEU A 1 127 ? 0.823 -13.273 -1.785 1.00 14.50 127 LEU A O 1
ATOM 703 N N . PRO A 1 128 ? 0.381 -13.028 0.385 1.00 13.30 128 PRO A N 1
ATOM 704 C CA . PRO A 1 128 ? -1.049 -12.874 0.106 1.00 13.11 128 PRO A CA 1
ATOM 705 C C . PRO A 1 128 ? -1.358 -11.514 -0.499 1.00 13.28 128 PRO A C 1
ATOM 706 O O . PRO A 1 128 ? -0.716 -10.506 -0.195 1.00 14.06 128 PRO A O 1
ATOM 710 N N . ILE A 1 129 ? -2.376 -11.502 -1.355 1.00 12.76 129 ILE A N 1
ATOM 711 C CA . ILE A 1 129 ? -2.965 -10.250 -1.820 1.00 12.04 129 ILE A CA 1
ATOM 712 C C . ILE A 1 129 ? -3.664 -9.551 -0.654 1.00 14.67 129 ILE A C 1
ATOM 713 O O . ILE A 1 129 ? -4.368 -10.184 0.145 1.00 14.81 129 ILE A O 1
ATOM 718 N N . ARG A 1 130 ? -3.477 -8.232 -0.540 1.00 13.68 130 ARG A N 1
ATOM 719 C CA . ARG A 1 130 ? -3.871 -7.544 0.691 1.00 13.70 130 ARG A CA 1
ATOM 720 C C . ARG A 1 130 ? -5.350 -7.169 0.751 1.00 15.93 130 ARG A C 1
ATOM 721 O O . ARG A 1 130 ? -5.921 -7.137 1.851 1.00 16.68 130 ARG A O 1
ATOM 729 N N . GLU A 1 131 ? -5.985 -6.844 -0.376 1.00 14.50 131 GLU A N 1
ATOM 730 C CA . GLU A 1 131 ? -7.362 -6.366 -0.344 1.00 16.89 131 GLU A CA 1
ATOM 731 C C . GLU A 1 131 ? -8.045 -6.699 -1.665 1.00 14.49 131 GLU A C 1
ATOM 732 O O . GLU A 1 131 ? -7.441 -7.292 -2.564 1.00 14.44 131 GLU A O 1
ATOM 738 N N . GLY A 1 132 ? -9.320 -6.311 -1.778 1.00 14.86 132 GLY A N 1
ATOM 739 C CA . GLY A 1 132 ? -10.123 -6.608 -2.942 1.00 16.15 132 GLY A CA 1
ATOM 740 C C . GLY A 1 132 ? -10.751 -7.987 -2.882 1.00 16.49 132 GLY A C 1
ATOM 741 O O . GLY A 1 132 ? -10.605 -8.719 -1.900 1.00 16.47 132 GLY A O 1
ATOM 742 N N . PRO A 1 133 ? -11.472 -8.370 -3.937 1.00 17.10 133 PRO A N 1
ATOM 743 C CA . PRO A 1 133 ? -12.126 -9.688 -3.939 1.00 17.68 133 PRO A CA 1
ATOM 744 C C . PRO A 1 133 ? -11.161 -10.857 -3.982 1.00 17.10 133 PRO A C 1
ATOM 745 O O . PRO A 1 133 ? -11.572 -11.983 -3.676 1.00 19.68 133 PRO A O 1
ATOM 749 N N . TYR A 1 134 ? -9.895 -10.634 -4.324 1.00 15.20 134 TYR A N 1
ATOM 750 C CA . TYR A 1 134 ? -8.897 -11.695 -4.289 1.00 15.68 134 TYR A CA 1
ATOM 751 C C . TYR A 1 134 ? -8.012 -11.622 -3.050 1.00 14.88 134 TYR A C 1
ATOM 752 O O . TYR A 1 134 ? -6.958 -12.257 -3.012 1.00 14.88 134 TYR A O 1
ATOM 761 N N . SER A 1 135 ? -8.414 -10.855 -2.038 1.00 14.45 135 SER A N 1
ATOM 762 C CA . SER A 1 135 ? -7.611 -10.758 -0.826 1.00 13.73 135 SER A CA 1
ATOM 763 C C . SER A 1 135 ? -7.369 -12.137 -0.216 1.00 13.82 135 SER A C 1
ATOM 764 O O . SER A 1 135 ? -8.231 -13.024 -0.256 1.00 15.84 135 SER A O 1
ATOM 767 N N . GLY A 1 136 ? -6.172 -12.320 0.323 1.00 12.57 136 GLY A N 1
ATOM 768 C CA . GLY A 1 136 ? -5.842 -13.509 1.077 1.00 14.54 136 GLY A CA 1
ATOM 769 C C . GLY A 1 136 ? -5.378 -14.694 0.264 1.00 13.10 136 GLY A C 1
ATOM 770 O O . GLY A 1 136 ? -4.917 -15.683 0.848 1.00 15.41 136 GLY A O 1
ATOM 771 N N . ILE A 1 137 ? -5.484 -14.644 -1.056 1.00 12.83 137 ILE A N 1
ATOM 772 C CA . ILE A 1 137 ? -4.905 -15.706 -1.869 1.00 15.79 137 ILE A CA 1
ATOM 773 C C . ILE A 1 137 ? -3.502 -15.299 -2.309 1.00 14.64 137 ILE A C 1
ATOM 774 O O . ILE A 1 137 ? -3.102 -14.135 -2.213 1.00 13.83 137 ILE A O 1
ATOM 779 N N . ALA A 1 138 ? -2.726 -16.284 -2.763 1.00 14.13 138 ALA A N 1
ATOM 780 C CA . ALA A 1 138 ? -1.361 -16.008 -3.197 1.00 14.43 138 ALA A CA 1
ATOM 781 C C . ALA A 1 138 ? -1.314 -14.972 -4.319 1.00 13.44 138 ALA A C 1
ATOM 782 O O . ALA A 1 138 ? -2.042 -15.075 -5.317 1.00 13.83 138 ALA A O 1
ATOM 784 N N . ASN A 1 139 ? -0.441 -13.982 -4.154 1.00 12.59 139 ASN A N 1
ATOM 785 C CA . ASN A 1 139 ? -0.070 -13.082 -5.247 1.00 12.44 139 ASN A CA 1
ATOM 786 C C . ASN A 1 139 ? 0.731 -13.896 -6.262 1.00 11.79 139 ASN A C 1
ATOM 787 O O . ASN A 1 139 ? 1.719 -14.543 -5.891 1.00 12.27 139 ASN A O 1
ATOM 792 N N . PRO A 1 140 ? 0.328 -13.941 -7.534 1.00 10.88 140 PRO A N 1
ATOM 793 C CA . PRO A 1 140 ? 0.996 -14.862 -8.470 1.00 11.26 140 PRO A CA 1
ATOM 794 C C . PRO A 1 140 ? 2.359 -14.398 -8.956 1.00 10.10 140 PRO A C 1
ATOM 795 O O . PRO A 1 140 ? 3.101 -15.229 -9.500 1.00 11.48 140 PRO A O 1
ATOM 799 N N . HIS A 1 141 ? 2.718 -13.126 -8.780 1.00 10.74 141 HIS A N 1
ATOM 800 C CA . HIS A 1 141 ? 3.845 -12.534 -9.496 1.00 10.80 141 HIS A CA 1
ATOM 801 C C . HIS A 1 141 ? 5.198 -12.858 -8.864 1.00 10.65 141 HIS A C 1
ATOM 802 O O . HIS A 1 141 ? 6.059 -11.977 -8.722 1.00 10.73 141 HIS A O 1
ATOM 809 N N . ALA A 1 142 ? 5.424 -14.132 -8.553 1.00 10.53 142 ALA A N 1
ATOM 810 C CA . ALA A 1 142 ? 6.595 -14.516 -7.772 1.00 11.38 142 ALA A CA 1
ATOM 811 C C . ALA A 1 142 ? 7.904 -14.383 -8.540 1.00 11.97 142 ALA A C 1
ATOM 812 O O . ALA A 1 142 ? 8.967 -14.261 -7.915 1.00 11.77 142 ALA A O 1
ATOM 814 N N . TRP A 1 143 ? 7.853 -14.374 -9.876 1.00 10.76 143 TRP A N 1
ATOM 815 C CA . TRP A 1 143 ? 9.051 -14.279 -10.708 1.00 11.06 143 TRP A CA 1
ATOM 816 C C . TRP A 1 143 ? 9.735 -12.925 -10.631 1.00 12.71 143 TRP A C 1
ATOM 817 O O . TRP A 1 143 ? 10.844 -12.790 -11.155 1.00 12.17 143 TRP A O 1
ATOM 828 N N . MET A 1 144 ? 9.127 -11.922 -9.983 1.00 11.19 144 MET A N 1
ATOM 829 C CA . MET A 1 144 ? 9.771 -10.616 -9.898 1.00 12.14 144 MET A CA 1
ATOM 830 C C . MET A 1 144 ? 10.852 -10.555 -8.834 1.00 13.24 144 MET A C 1
ATOM 831 O O . MET A 1 144 ? 11.538 -9.531 -8.730 1.00 14.51 144 MET A O 1
ATOM 836 N N . SER A 1 145 ? 11.001 -11.619 -8.049 1.00 12.43 145 SER A N 1
ATOM 837 C CA . SER A 1 145 ? 12.127 -11.784 -7.150 1.00 12.41 145 SER A CA 1
ATOM 838 C C . SER A 1 145 ? 13.167 -12.656 -7.832 1.00 13.50 145 SER A C 1
ATOM 839 O O . SER A 1 145 ? 12.877 -13.832 -8.125 1.00 12.49 145 SER A O 1
ATOM 842 N N . PRO A 1 146 ? 14.376 -12.151 -8.096 1.00 13.28 146 PRO A N 1
ATOM 843 C CA . PRO A 1 146 ? 15.406 -13.020 -8.688 1.00 14.00 146 PRO A CA 1
ATOM 844 C C . PRO A 1 146 ? 15.692 -14.271 -7.864 1.00 14.21 146 PRO A C 1
ATOM 845 O O . PRO A 1 146 ? 15.978 -15.334 -8.436 1.00 14.82 146 PRO A O 1
ATOM 849 N N . SER A 1 147 ? 15.610 -14.183 -6.531 1.00 13.82 147 SER A N 1
ATOM 850 C CA . SER A 1 147 ? 15.777 -15.375 -5.705 1.00 13.11 147 SER A CA 1
ATOM 851 C C . SER A 1 147 ? 14.700 -16.410 -6.008 1.00 13.17 147 SER A C 1
ATOM 852 O O . SER A 1 147 ? 14.993 -17.608 -6.110 1.00 13.86 147 SER A O 1
ATOM 855 N N . ASN A 1 148 ? 13.444 -15.968 -6.163 1.00 12.42 148 ASN A N 1
ATOM 856 C CA . ASN A 1 148 ? 12.389 -16.907 -6.542 1.00 11.57 148 ASN A CA 1
ATOM 857 C C . ASN A 1 148 ? 12.619 -17.493 -7.931 1.00 11.26 148 ASN A C 1
ATOM 858 O O . ASN A 1 148 ? 12.272 -18.653 -8.173 1.00 11.90 148 ASN A O 1
ATOM 863 N N . ALA A 1 149 ? 13.207 -16.714 -8.848 1.00 11.60 149 ALA A N 1
ATOM 864 C CA . ALA A 1 149 ? 13.476 -17.228 -10.185 1.00 11.37 149 ALA A CA 1
ATOM 865 C C . ALA A 1 149 ? 14.350 -18.477 -10.150 1.00 11.95 149 ALA A C 1
ATOM 866 O O . ALA A 1 149 ? 14.199 -19.359 -10.996 1.00 12.86 149 ALA A O 1
ATOM 868 N N . LEU A 1 150 ? 15.235 -18.597 -9.155 1.00 12.17 150 LEU A N 1
ATOM 869 C CA . LEU A 1 150 ? 16.037 -19.812 -9.036 1.00 13.94 150 LEU A CA 1
ATOM 870 C C . LEU A 1 150 ? 15.159 -21.029 -8.791 1.00 13.52 150 LEU A C 1
ATOM 871 O O . LEU A 1 150 ? 15.489 -22.135 -9.237 1.00 14.01 150 LEU A O 1
ATOM 876 N N . ILE A 1 151 ? 14.048 -20.849 -8.074 1.00 12.36 151 ILE A N 1
ATOM 877 C CA . ILE A 1 151 ? 13.131 -21.955 -7.825 1.00 13.05 151 ILE A CA 1
ATOM 878 C C . ILE A 1 151 ? 12.330 -22.285 -9.083 1.00 12.45 151 ILE A C 1
ATOM 879 O O . ILE A 1 151 ? 12.112 -23.461 -9.400 1.00 12.72 151 ILE A O 1
ATOM 884 N N . TYR A 1 152 ? 11.890 -21.258 -9.823 1.00 11.65 152 TYR A N 1
ATOM 885 C CA . TYR A 1 152 ? 11.306 -21.482 -11.146 1.00 11.60 152 TYR A CA 1
ATOM 886 C C . TYR A 1 152 ? 12.229 -22.342 -12.002 1.00 13.30 152 TYR A C 1
ATOM 887 O O . TYR A 1 152 ? 11.787 -23.294 -12.651 1.00 12.87 152 TYR A O 1
ATOM 896 N N . ILE A 1 153 ? 13.523 -22.014 -12.012 1.00 13.14 153 ILE A N 1
ATOM 897 C CA . ILE A 1 153 ? 14.472 -22.755 -12.847 1.00 11.35 153 ILE A CA 1
ATOM 898 C C . ILE A 1 153 ? 14.523 -24.213 -12.424 1.00 13.61 153 ILE A C 1
ATOM 899 O O . ILE A 1 153 ? 14.467 -25.118 -13.263 1.00 13.57 153 ILE A O 1
ATOM 904 N N . GLU A 1 154 ? 14.636 -24.461 -11.115 1.00 1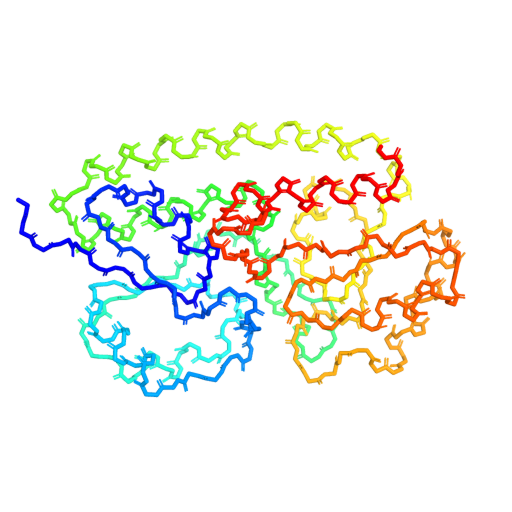4.02 154 GLU A N 1
ATOM 905 C CA . GLU A 1 154 ? 14.702 -25.835 -10.626 1.00 14.81 154 GLU A CA 1
ATOM 906 C C . GLU A 1 154 ? 13.435 -26.612 -10.962 1.00 16.83 154 GLU A C 1
ATOM 907 O O . GLU A 1 154 ? 13.510 -27.773 -11.377 1.00 15.12 154 GLU A O 1
ATOM 913 N N . ASN A 1 155 ? 12.262 -25.987 -10.824 1.00 13.29 155 ASN A N 1
ATOM 914 C CA . ASN A 1 155 ? 11.024 -26.705 -11.118 1.00 15.58 155 ASN A CA 1
ATOM 915 C C . ASN A 1 155 ? 10.898 -27.015 -12.604 1.00 14.54 155 ASN A C 1
ATOM 916 O O . ASN A 1 155 ? 10.417 -28.093 -12.988 1.00 16.27 155 ASN A O 1
ATOM 921 N N . ILE A 1 156 ? 11.308 -26.079 -13.461 1.00 12.90 156 ILE A N 1
ATOM 922 C CA . ILE A 1 156 ? 11.276 -26.330 -14.900 1.00 14.54 156 ILE A CA 1
ATOM 923 C C . ILE A 1 156 ? 12.274 -27.420 -15.279 1.00 15.18 156 ILE A C 1
ATOM 924 O O . ILE A 1 156 ? 11.974 -28.301 -16.098 1.00 15.56 156 ILE A O 1
ATOM 929 N N . ARG A 1 157 ? 13.470 -27.391 -14.686 1.00 14.58 157 ARG A N 1
ATOM 930 C CA . ARG A 1 157 ? 14.456 -28.443 -14.933 1.00 14.89 157 ARG A CA 1
ATOM 931 C C . ARG A 1 157 ? 13.897 -29.815 -14.568 1.00 15.64 157 ARG A C 1
ATOM 932 O O . ARG A 1 157 ? 14.011 -30.774 -15.345 1.00 16.00 157 ARG A O 1
ATOM 940 N N . LYS A 1 158 ? 13.276 -29.923 -13.393 1.00 13.86 158 LYS A N 1
ATOM 941 C CA . LYS A 1 158 ? 12.728 -31.206 -12.960 1.00 15.17 158 LYS A CA 1
ATOM 942 C C . LYS A 1 158 ? 11.640 -31.688 -13.907 1.00 17.05 158 LYS A C 1
ATOM 943 O O . LYS A 1 158 ? 11.549 -32.885 -14.197 1.00 16.56 158 LYS A O 1
ATOM 949 N N . ALA A 1 159 ? 10.816 -30.771 -14.417 1.00 15.11 159 ALA A N 1
ATOM 950 C CA . ALA A 1 159 ? 9.747 -31.183 -15.322 1.00 15.89 159 ALA A CA 1
ATOM 951 C C . ALA A 1 159 ? 10.307 -31.676 -16.650 1.00 16.51 159 ALA A C 1
ATOM 952 O O . ALA A 1 159 ? 9.831 -32.676 -17.201 1.00 16.45 159 ALA A O 1
ATOM 954 N N . LEU A 1 160 ? 11.321 -30.988 -17.181 1.00 15.22 160 LEU A N 1
ATOM 955 C CA . LEU A 1 160 ? 11.916 -31.420 -18.441 1.00 14.98 160 LEU A CA 1
ATOM 956 C C . LEU A 1 160 ? 12.637 -32.750 -18.280 1.00 16.66 160 LEU A C 1
ATOM 957 O O . LEU A 1 160 ? 12.544 -33.619 -19.151 1.00 16.59 160 LEU A O 1
ATOM 962 N N . VAL A 1 161 ? 13.350 -32.932 -17.172 1.00 16.38 161 VAL A N 1
ATOM 963 C CA . VAL A 1 161 ? 14.051 -34.192 -16.934 1.00 17.34 161 VAL A CA 1
ATOM 964 C C . VAL A 1 161 ? 13.060 -35.339 -16.774 1.00 16.31 161 VAL A C 1
ATOM 965 O O . VAL A 1 161 ? 13.301 -36.453 -17.257 1.00 19.36 161 VAL A O 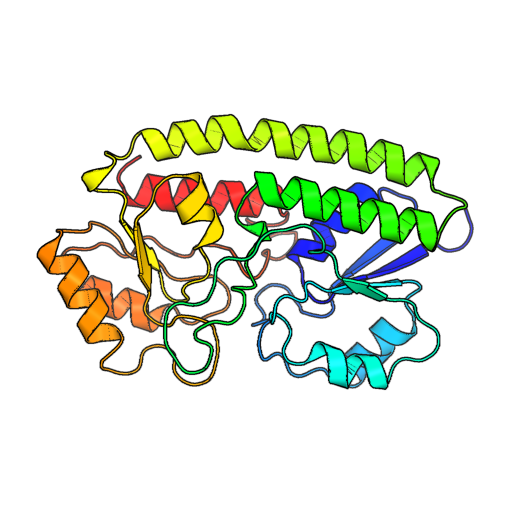1
ATOM 969 N N . GLU A 1 162 ? 11.928 -35.093 -16.105 1.00 15.71 162 GLU A N 1
ATOM 970 C CA . GLU A 1 162 ? 10.930 -36.149 -15.920 1.00 14.71 162 GLU A CA 1
ATOM 971 C C . GLU A 1 162 ? 10.320 -36.568 -17.252 1.00 16.76 162 GLU A C 1
ATOM 972 O O . GLU A 1 162 ? 10.202 -37.763 -17.547 1.00 18.44 162 GLU A O 1
ATOM 978 N N . HIS A 1 163 ? 9.932 -35.597 -18.080 1.00 15.67 163 HIS A N 1
ATOM 979 C CA . HIS A 1 163 ? 9.144 -35.901 -19.266 1.00 16.84 163 HIS A CA 1
ATOM 980 C C . HIS A 1 163 ? 9.966 -36.060 -20.535 1.00 18.53 163 HIS A C 1
ATOM 981 O O . HIS A 1 163 ? 9.444 -36.570 -21.533 1.00 19.28 163 HIS A O 1
ATOM 988 N N . ASP A 1 164 ? 11.232 -35.658 -20.526 1.00 17.63 164 ASP A N 1
ATOM 989 C CA . ASP A 1 164 ? 12.146 -35.921 -21.638 1.00 17.37 164 ASP A CA 1
ATOM 990 C C . ASP A 1 164 ? 13.474 -36.434 -21.089 1.00 19.93 164 ASP A C 1
ATOM 991 O O . ASP A 1 164 ? 14.519 -35.797 -21.255 1.00 19.16 164 ASP A O 1
ATOM 996 N N . PRO A 1 165 ? 13.463 -37.603 -20.433 1.00 18.81 165 PRO A N 1
ATOM 997 C CA . PRO A 1 165 ? 14.687 -38.093 -19.773 1.00 20.81 165 PRO A CA 1
ATOM 998 C C . PRO A 1 165 ? 15.865 -38.307 -20.703 1.00 20.40 165 PRO A C 1
ATOM 999 O O . PRO A 1 165 ? 17.009 -38.240 -20.239 1.00 22.20 165 PRO A O 1
ATOM 1003 N N . ALA A 1 166 ? 15.635 -38.551 -21.995 1.00 22.43 166 ALA A N 1
ATOM 1004 C CA . ALA A 1 166 ? 16.748 -38.762 -22.916 1.00 26.09 166 ALA A CA 1
ATOM 1005 C C . ALA A 1 166 ? 17.687 -37.564 -22.982 1.00 26.60 166 ALA A C 1
ATOM 1006 O O . ALA A 1 166 ? 18.859 -37.731 -23.340 1.00 27.13 166 ALA A O 1
ATOM 1008 N N . HIS A 1 167 ? 17.210 -36.364 -22.642 1.00 21.93 167 HIS A N 1
ATOM 1009 C CA . HIS A 1 167 ? 18.036 -35.164 -22.692 1.00 22.93 167 HIS A CA 1
ATOM 1010 C C . HIS A 1 167 ? 18.344 -34.599 -21.309 1.00 22.28 167 HIS A C 1
ATOM 1011 O O . HIS A 1 167 ? 18.703 -33.418 -21.199 1.00 21.40 167 HIS A O 1
ATOM 1018 N N . ALA A 1 168 ? 18.234 -35.427 -20.261 1.00 20.75 168 ALA A N 1
ATOM 1019 C CA . ALA A 1 168 ? 18.388 -34.946 -18.885 1.00 19.24 168 ALA A CA 1
ATOM 1020 C C . ALA A 1 168 ? 19.718 -34.228 -18.667 1.00 23.75 168 ALA A C 1
ATOM 1021 O O . ALA A 1 168 ? 19.761 -33.180 -18.013 1.00 22.07 168 ALA A O 1
ATOM 1023 N N . GLU A 1 169 ? 20.811 -34.769 -19.216 1.00 25.09 169 GLU A N 1
ATOM 1024 C CA . GLU A 1 169 ? 22.126 -34.154 -19.032 1.00 28.50 169 GLU A CA 1
ATOM 1025 C C . GLU A 1 169 ? 22.181 -32.751 -19.623 1.00 24.69 169 GLU A C 1
ATOM 1026 O O . GLU A 1 169 ? 22.835 -31.860 -19.063 1.00 25.59 169 GLU A O 1
ATOM 1032 N N . THR A 1 170 ? 21.528 -32.538 -20.767 1.00 22.94 170 THR A N 1
ATOM 1033 C CA . THR A 1 170 ? 21.512 -31.207 -21.366 1.00 21.28 170 THR A CA 1
ATOM 1034 C C . THR A 1 170 ? 20.701 -30.234 -20.516 1.00 20.28 170 THR A C 1
ATOM 1035 O O . THR A 1 170 ? 21.153 -29.119 -20.233 1.00 19.43 170 THR A O 1
ATOM 1039 N N . TYR A 1 171 ? 19.501 -30.646 -20.091 1.00 20.32 171 TYR A N 1
ATOM 1040 C CA . TYR A 1 171 ? 18.681 -29.789 -19.234 1.00 17.36 171 TYR A CA 1
ATOM 1041 C C . TYR A 1 171 ? 19.410 -29.441 -17.945 1.00 19.77 171 TYR A C 1
ATOM 1042 O O . TYR A 1 171 ? 19.336 -28.303 -17.462 1.00 17.54 171 TYR A O 1
ATOM 1051 N N . ASN A 1 172 ? 20.112 -30.413 -17.363 1.00 18.08 172 ASN A N 1
ATOM 1052 C CA . ASN A 1 172 ? 20.834 -30.150 -16.122 1.00 19.20 172 ASN A CA 1
ATOM 1053 C C . ASN A 1 172 ? 21.981 -29.174 -16.342 1.00 20.70 172 ASN A C 1
ATOM 1054 O O . ASN A 1 172 ? 22.179 -28.254 -15.540 1.00 20.49 172 ASN A O 1
ATOM 1059 N N . ARG A 1 173 ? 22.741 -29.353 -17.425 1.00 19.98 173 ARG A N 1
ATOM 1060 C CA . ARG A 1 173 ? 23.811 -28.413 -17.756 1.00 19.99 173 ARG A CA 1
ATOM 1061 C C . ARG A 1 173 ? 23.265 -27.012 -18.003 1.00 19.42 173 ARG A C 1
ATOM 1062 O O . ARG A 1 173 ? 23.804 -26.027 -17.480 1.00 18.58 173 ARG A O 1
ATOM 1070 N N . ASN A 1 174 ? 22.209 -26.901 -18.811 1.00 20.18 174 ASN A N 1
ATOM 1071 C CA . ASN A 1 174 ? 21.685 -25.582 -19.145 1.00 19.16 174 ASN A CA 1
ATOM 1072 C C . ASN A 1 174 ? 21.083 -24.897 -17.921 1.00 18.04 174 ASN A C 1
ATOM 1073 O O . ASN A 1 174 ? 21.231 -23.683 -17.749 1.00 18.07 174 ASN A O 1
ATOM 1078 N N . ALA A 1 175 ? 20.410 -25.659 -17.058 1.00 16.24 175 ALA A N 1
ATOM 1079 C CA . ALA A 1 175 ? 19.829 -25.070 -15.856 1.00 16.38 175 ALA A CA 1
ATOM 1080 C C . ALA A 1 175 ? 20.912 -24.554 -14.918 1.00 21.23 175 ALA A C 1
ATOM 1081 O O . ALA A 1 175 ? 20.780 -23.468 -14.344 1.00 17.84 175 ALA A O 1
ATOM 1083 N N . GLN A 1 176 ? 21.994 -25.319 -14.751 1.00 19.33 176 GLN A N 1
ATOM 1084 C CA . GLN A 1 176 ? 23.095 -24.852 -13.915 1.00 19.76 176 GLN A CA 1
ATOM 1085 C C . GLN A 1 176 ? 23.681 -23.544 -14.441 1.00 19.88 176 GLN A C 1
ATOM 1086 O O . GLN A 1 176 ? 23.923 -22.608 -13.667 1.00 19.91 176 GLN A O 1
ATOM 1092 N N . ALA A 1 177 ? 23.910 -23.449 -15.752 1.00 18.28 177 ALA A N 1
ATOM 1093 C CA . ALA A 1 177 ? 24.472 -22.218 -16.301 1.00 19.47 177 ALA A CA 1
ATOM 1094 C C . ALA A 1 177 ? 23.506 -21.048 -16.144 1.00 21.55 177 ALA A C 1
ATOM 1095 O O . ALA A 1 177 ? 23.909 -19.943 -15.766 1.00 18.42 177 ALA A O 1
ATOM 1097 N N . TYR A 1 178 ? 22.225 -21.266 -16.440 1.00 16.96 178 TYR A N 1
ATOM 1098 C CA . TYR A 1 178 ? 21.268 -20.172 -16.350 1.00 17.44 178 TYR A CA 1
ATOM 1099 C C . TYR A 1 178 ? 21.060 -19.742 -14.903 1.00 16.47 178 TYR A C 1
ATOM 1100 O O . TYR A 1 178 ? 20.969 -18.540 -14.611 1.00 16.33 178 TYR A O 1
ATOM 1109 N N . ALA A 1 179 ? 21.003 -20.705 -13.982 1.00 16.35 179 ALA A N 1
ATOM 1110 C CA . ALA A 1 179 ? 20.908 -20.363 -12.567 1.00 15.15 179 ALA A CA 1
ATOM 1111 C C . ALA A 1 179 ? 22.091 -19.514 -12.119 1.00 17.86 179 ALA A C 1
ATOM 1112 O O . ALA A 1 179 ? 21.925 -18.594 -11.316 1.00 15.28 179 ALA A O 1
ATOM 1114 N N . GLU A 1 180 ? 23.292 -19.796 -12.635 1.00 16.59 180 GLU A N 1
ATOM 1115 C CA . GLU A 1 180 ? 24.440 -18.954 -12.300 1.00 19.27 180 GLU A CA 1
ATOM 1116 C C . GLU A 1 180 ? 24.202 -17.504 -12.712 1.00 18.26 180 GLU A C 1
ATOM 1117 O O . GLU A 1 180 ? 24.498 -16.574 -11.948 1.00 17.08 180 GLU A O 1
ATOM 1123 N N . LYS A 1 181 ? 23.665 -17.292 -13.915 1.00 16.34 181 LYS A N 1
ATOM 1124 C CA . LYS A 1 181 ? 23.402 -15.934 -14.380 1.00 16.98 181 LYS A CA 1
ATOM 1125 C C . LYS A 1 181 ? 22.364 -15.245 -13.506 1.00 17.06 181 LYS A C 1
ATOM 1126 O O . LYS A 1 181 ? 22.507 -14.062 -13.171 1.00 18.43 181 LYS A O 1
ATOM 1132 N N . ILE A 1 182 ? 21.304 -15.970 -13.135 1.00 16.13 182 ILE A N 1
ATOM 1133 C CA . ILE A 1 182 ? 20.222 -15.369 -12.361 1.00 17.21 182 ILE A CA 1
ATOM 1134 C C . ILE A 1 182 ? 20.687 -15.068 -10.943 1.00 17.19 182 ILE A C 1
ATOM 1135 O O . ILE A 1 182 ? 20.373 -14.009 -10.380 1.00 16.83 182 ILE A O 1
ATOM 1140 N N . LYS A 1 183 ? 21.459 -15.982 -10.350 1.00 15.21 183 LYS A N 1
ATOM 1141 C CA . LYS A 1 183 ? 22.014 -15.733 -9.025 1.00 16.87 183 LYS A CA 1
ATOM 1142 C C . LYS A 1 183 ? 22.881 -14.479 -9.018 1.00 18.75 183 LYS A C 1
ATOM 1143 O O . LYS A 1 183 ? 22.774 -13.645 -8.114 1.00 18.36 183 LYS A O 1
ATOM 1149 N N . ALA A 1 184 ? 23.729 -14.314 -10.037 1.00 17.02 184 ALA A N 1
ATOM 1150 C CA . ALA A 1 184 ? 24.628 -13.167 -10.092 1.00 18.94 184 ALA A CA 1
ATOM 1151 C C . ALA A 1 184 ? 23.890 -11.874 -10.390 1.00 20.48 184 ALA A C 1
ATOM 1152 O O . ALA A 1 184 ? 24.425 -10.791 -10.131 1.00 20.08 184 ALA A O 1
ATOM 1154 N N . LEU A 1 185 ? 22.677 -11.970 -10.929 1.00 19.59 185 LEU A N 1
ATOM 1155 C CA . LEU A 1 185 ? 21.899 -10.793 -11.282 1.00 22.86 185 LEU A CA 1
ATOM 1156 C C . LEU A 1 185 ? 21.482 -10.002 -10.050 1.00 19.36 185 LEU A C 1
ATOM 1157 O O . LEU A 1 185 ? 21.343 -8.773 -10.122 1.00 23.42 185 LEU A O 1
ATOM 1162 N N . ASP A 1 186 ? 21.300 -10.681 -8.914 1.00 20.46 186 ASP A N 1
ATOM 1163 C CA . ASP A 1 186 ? 20.682 -10.056 -7.749 1.00 20.84 186 ASP A CA 1
ATOM 1164 C C . ASP A 1 186 ? 21.548 -8.942 -7.160 1.00 20.90 186 ASP A C 1
ATOM 1165 O O . ASP A 1 186 ? 21.038 -7.869 -6.817 1.00 20.23 186 ASP A O 1
ATOM 1170 N N . ALA A 1 187 ? 22.860 -9.169 -7.037 1.00 21.97 187 ALA A N 1
ATOM 1171 C CA . ALA A 1 187 ? 23.708 -8.206 -6.330 1.00 19.23 187 ALA A CA 1
ATOM 1172 C C . ALA A 1 187 ? 23.714 -6.818 -6.959 1.00 17.88 187 ALA A C 1
ATOM 1173 O O . ALA A 1 187 ? 23.505 -5.837 -6.224 1.00 19.08 187 ALA A O 1
ATOM 1175 N N . PRO A 1 188 ? 23.951 -6.643 -8.267 1.00 19.70 188 PRO A N 1
ATOM 1176 C CA . PRO A 1 188 ? 23.926 -5.276 -8.812 1.00 19.10 188 PRO A CA 1
ATOM 1177 C C . PRO A 1 188 ? 22.562 -4.614 -8.727 1.00 19.11 188 PRO A C 1
ATOM 1178 O O . PRO A 1 188 ? 22.482 -3.394 -8.541 1.00 20.31 188 PRO A O 1
ATOM 1182 N N . LEU A 1 189 ? 21.482 -5.387 -8.864 1.00 18.49 189 LEU A N 1
ATOM 1183 C CA . LEU A 1 189 ? 20.147 -4.812 -8.735 1.00 19.49 189 LEU A CA 1
ATOM 1184 C C . LEU A 1 189 ? 19.911 -4.335 -7.316 1.00 18.36 189 LEU A C 1
ATOM 1185 O O . LEU A 1 189 ? 19.391 -3.235 -7.090 1.00 17.91 189 LEU A O 1
ATOM 1190 N N . ARG A 1 190 ? 20.270 -5.175 -6.345 1.00 18.99 190 ARG A N 1
ATOM 1191 C CA . ARG A 1 190 ? 20.096 -4.832 -4.941 1.00 18.40 190 ARG A CA 1
ATOM 1192 C C . ARG A 1 190 ? 20.885 -3.579 -4.586 1.00 17.91 190 ARG A C 1
ATOM 1193 O O . ARG A 1 190 ? 20.380 -2.694 -3.885 1.00 20.20 190 ARG A O 1
ATOM 1201 N N . GLU A 1 191 ? 22.128 -3.486 -5.067 1.00 19.92 191 GLU A N 1
ATOM 1202 C CA . GLU A 1 191 ? 22.942 -2.305 -4.793 1.00 23.29 191 GLU A CA 1
ATOM 1203 C C . GLU A 1 191 ? 22.323 -1.050 -5.402 1.00 21.98 191 GLU A C 1
ATOM 1204 O O . GLU A 1 191 ? 22.278 0.001 -4.754 1.00 24.07 191 GLU A O 1
ATOM 1210 N N . ARG A 1 192 ? 21.846 -1.140 -6.646 1.00 21.24 192 ARG A N 1
ATOM 1211 C CA . ARG A 1 192 ? 21.260 0.017 -7.319 1.00 21.99 192 ARG A CA 1
ATOM 1212 C C . ARG A 1 192 ? 20.073 0.566 -6.535 1.00 24.00 192 ARG A C 1
ATOM 1213 O O . ARG A 1 192 ? 19.991 1.771 -6.262 1.00 24.20 192 ARG A O 1
ATOM 1221 N N . LEU A 1 193 ? 19.145 -0.308 -6.147 1.00 20.56 193 LEU A N 1
ATOM 1222 C CA . LEU A 1 193 ? 17.953 0.150 -5.448 1.00 18.37 193 LEU A CA 1
ATOM 1223 C C . LEU A 1 193 ? 18.249 0.545 -4.010 1.00 21.52 193 LEU A C 1
ATOM 1224 O O . LEU A 1 193 ? 17.485 1.319 -3.420 1.00 21.98 193 LEU A O 1
ATOM 1229 N N . SER A 1 194 ? 19.344 0.037 -3.438 1.00 21.58 194 SER A N 1
ATOM 1230 C CA . SER A 1 194 ? 19.739 0.451 -2.100 1.00 23.99 194 SER A CA 1
ATOM 1231 C C . SER A 1 194 ? 20.163 1.914 -2.052 1.00 26.56 194 SER A C 1
ATOM 1232 O O . SER A 1 194 ? 20.238 2.483 -0.957 1.00 26.83 194 SER A O 1
ATOM 1235 N N . ARG A 1 195 ? 20.434 2.531 -3.206 1.00 24.91 195 ARG A N 1
ATOM 1236 C CA . ARG A 1 195 ? 20.795 3.947 -3.233 1.00 28.84 195 ARG A CA 1
ATOM 1237 C C . ARG A 1 195 ? 19.616 4.839 -2.856 1.00 30.29 195 ARG A C 1
ATOM 1238 O O . ARG A 1 195 ? 19.820 5.964 -2.384 1.00 35.36 195 ARG A O 1
ATOM 1246 N N . ILE A 1 196 ? 18.392 4.373 -3.060 1.00 24.47 196 ILE A N 1
ATOM 1247 C CA . ILE A 1 196 ? 17.213 5.140 -2.638 1.00 26.64 196 ILE A CA 1
ATOM 1248 C C . ILE A 1 196 ? 17.085 5.062 -1.119 1.00 26.41 196 ILE A C 1
ATOM 1249 O O . ILE A 1 196 ? 17.051 3.949 -0.561 1.00 26.22 196 ILE A O 1
ATOM 1254 N N . PRO A 1 197 ? 17.003 6.193 -0.416 1.00 28.96 197 PRO A N 1
ATOM 1255 C CA . PRO A 1 197 ? 16.853 6.141 1.045 1.00 28.05 197 PRO A CA 1
ATOM 1256 C C . PRO A 1 197 ? 15.651 5.300 1.448 1.00 30.21 197 PRO A C 1
ATOM 1257 O O . PRO A 1 197 ? 14.569 5.417 0.869 1.00 28.83 197 PRO A O 1
ATOM 1261 N N . ALA A 1 198 ? 15.861 4.442 2.453 1.00 27.43 198 ALA A N 1
ATOM 1262 C CA . ALA A 1 198 ? 14.850 3.459 2.841 1.00 29.42 198 ALA A CA 1
ATOM 1263 C C . ALA A 1 198 ? 13.501 4.109 3.114 1.00 30.73 198 ALA A C 1
ATOM 1264 O O . ALA A 1 198 ? 12.453 3.561 2.751 1.00 29.26 198 ALA A O 1
ATOM 1266 N N . GLU A 1 199 ? 13.503 5.273 3.761 1.00 32.91 199 GLU A N 1
ATOM 1267 C CA . GLU A 1 199 ? 12.253 5.947 4.085 1.00 32.84 199 GLU A CA 1
ATOM 1268 C C . GLU A 1 199 ? 11.484 6.360 2.842 1.00 30.54 199 GLU A C 1
ATOM 1269 O O . GLU A 1 199 ? 10.253 6.441 2.894 1.00 33.31 199 GLU A O 1
ATOM 1275 N N . GLN A 1 200 ? 12.177 6.609 1.736 1.00 27.06 200 GLN A N 1
ATOM 1276 C CA . GLN A 1 200 ? 11.561 7.041 0.490 1.00 26.33 200 GLN A CA 1
ATOM 1277 C C . GLN A 1 200 ? 11.243 5.888 -0.458 1.00 23.82 200 GLN A C 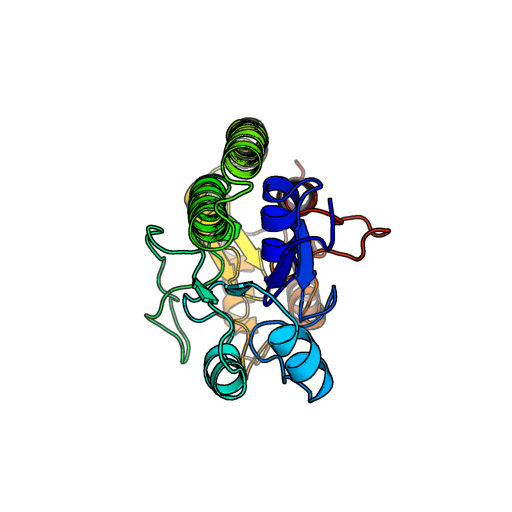1
ATOM 1278 O O . GLN A 1 200 ? 10.734 6.135 -1.556 1.00 25.36 200 GLN A O 1
ATOM 1284 N N . ARG A 1 201 ? 11.525 4.645 -0.067 1.00 26.39 201 ARG A N 1
ATOM 1285 C CA . ARG A 1 201 ? 11.295 3.475 -0.919 1.00 21.28 201 ARG A CA 1
ATOM 1286 C C . ARG A 1 201 ? 9.809 3.136 -0.910 1.00 19.37 201 ARG A C 1
ATOM 1287 O O . ARG A 1 201 ? 9.333 2.255 -0.185 1.00 20.17 201 ARG A O 1
ATOM 1295 N N . TRP A 1 202 ? 9.064 3.866 -1.734 1.00 19.50 202 TRP A N 1
ATOM 1296 C CA . TRP A 1 202 ? 7.651 3.619 -1.983 1.00 18.85 202 TRP A CA 1
ATOM 1297 C C . TRP A 1 202 ? 7.532 3.290 -3.462 1.00 18.86 202 TRP A C 1
ATOM 1298 O O . TRP A 1 202 ? 7.902 4.111 -4.306 1.00 19.02 202 TRP A O 1
ATOM 1309 N N . LEU A 1 203 ? 7.037 2.094 -3.780 1.00 16.43 203 LEU A N 1
ATOM 1310 C CA . LEU A 1 203 ? 6.839 1.674 -5.165 1.00 15.58 203 LEU A CA 1
ATOM 1311 C C . LEU A 1 203 ? 5.357 1.794 -5.491 1.00 14.97 203 LEU A C 1
ATOM 1312 O O . LEU A 1 203 ? 4.542 0.996 -5.016 1.00 15.94 203 LEU A O 1
ATOM 1317 N N . VAL A 1 204 ? 5.010 2.781 -6.319 1.00 15.59 204 VAL A N 1
ATOM 1318 C CA . VAL A 1 204 ? 3.626 3.091 -6.654 1.00 14.91 204 VAL A CA 1
ATOM 1319 C C . VAL A 1 204 ? 3.391 2.681 -8.099 1.00 14.98 204 VAL A C 1
ATOM 1320 O O . VAL A 1 204 ? 3.965 3.270 -9.028 1.00 16.20 204 VAL A O 1
ATOM 1324 N N . THR A 1 205 ? 2.532 1.684 -8.289 1.00 13.54 205 THR A N 1
ATOM 1325 C CA . THR A 1 205 ? 2.295 1.096 -9.601 1.00 13.41 205 THR A CA 1
ATOM 1326 C C . THR A 1 205 ? 0.794 0.981 -9.835 1.00 13.74 205 THR A C 1
ATOM 1327 O O . THR A 1 205 ? -0.027 1.413 -9.019 1.00 15.88 205 THR A O 1
ATOM 1331 N N . SER A 1 206 ? 0.430 0.422 -10.988 1.00 13.21 206 SER A N 1
ATOM 1332 C CA . SER A 1 206 ? -0.983 0.272 -11.347 1.00 12.13 206 SER A CA 1
ATOM 1333 C C . SER A 1 206 ? -1.531 -1.029 -10.771 1.00 13.14 206 SER A C 1
ATOM 1334 O O . SER A 1 206 ? -2.265 -1.015 -9.775 1.00 13.87 206 SER A O 1
ATOM 1337 N N . GLU A 1 207 ? -1.148 -2.163 -11.351 1.00 11.56 207 GLU A N 1
ATOM 1338 C CA . GLU A 1 207 ? -1.380 -3.439 -10.693 1.00 12.61 207 GLU A CA 1
ATOM 1339 C C . GLU A 1 207 ? -0.383 -3.594 -9.554 1.00 11.93 207 GLU A C 1
ATOM 1340 O O . GLU A 1 207 ? 0.779 -3.189 -9.668 1.00 11.74 207 GLU A O 1
ATOM 1346 N N . GLY A 1 208 ? -0.839 -4.192 -8.450 1.00 10.83 208 GLY A N 1
ATOM 1347 C CA . GLY A 1 208 ? 0.033 -4.570 -7.340 1.00 13.89 208 GLY A CA 1
ATOM 1348 C C . GLY A 1 208 ? 0.858 -5.809 -7.639 1.00 12.44 208 GLY A C 1
ATOM 1349 O O . GLY A 1 208 ? 0.854 -6.781 -6.877 1.00 13.59 208 GLY A O 1
ATOM 1350 N N . ALA A 1 209 ? 1.579 -5.767 -8.755 1.00 11.86 209 ALA A N 1
ATOM 1351 C CA . ALA A 1 209 ? 2.276 -6.923 -9.304 1.00 12.33 209 ALA A CA 1
ATOM 1352 C C . ALA A 1 209 ? 3.710 -7.033 -8.825 1.00 11.58 209 ALA A C 1
ATOM 1353 O O . ALA A 1 209 ? 4.407 -7.973 -9.217 1.00 13.56 209 ALA A O 1
ATOM 1355 N N . PHE A 1 210 ? 4.161 -6.121 -7.961 1.00 12.68 210 PHE A N 1
ATOM 1356 C CA . PHE A 1 210 ? 5.576 -6.016 -7.627 1.00 13.10 210 PHE A CA 1
ATOM 1357 C C . PHE A 1 210 ? 5.868 -6.402 -6.189 1.00 11.95 210 PHE A C 1
ATOM 1358 O O . PHE A 1 210 ? 6.982 -6.167 -5.707 1.00 13.26 210 PHE A O 1
ATOM 1366 N N . SER A 1 211 ? 4.910 -7.054 -5.534 1.00 11.51 211 SER A N 1
ATOM 1367 C CA . SER A 1 211 ? 5.030 -7.352 -4.106 1.00 11.87 211 SER A CA 1
ATOM 1368 C C . SER A 1 211 ? 6.286 -8.155 -3.777 1.00 12.62 211 SER A C 1
ATOM 1369 O O . SER A 1 211 ? 6.900 -7.939 -2.726 1.00 12.42 211 SER A O 1
ATOM 1372 N N . TYR A 1 212 ? 6.675 -9.104 -4.637 1.00 11.32 212 TYR A N 1
ATOM 1373 C CA . TYR A 1 212 ? 7.859 -9.912 -4.346 1.00 11.28 212 TYR A CA 1
ATOM 1374 C C . TYR A 1 212 ? 9.142 -9.117 -4.548 1.00 12.85 212 TYR A C 1
ATOM 1375 O O . TYR A 1 212 ? 10.101 -9.263 -3.776 1.00 14.04 212 TYR A O 1
ATOM 1384 N N . LEU A 1 213 ? 9.196 -8.291 -5.588 1.00 12.57 213 LEU A N 1
ATOM 1385 C CA . LEU A 1 213 ? 10.351 -7.416 -5.756 1.00 12.78 213 LEU A CA 1
ATOM 1386 C C . LEU A 1 213 ? 10.446 -6.424 -4.605 1.00 13.72 213 LEU A C 1
ATOM 1387 O O . LEU A 1 213 ? 11.542 -6.146 -4.101 1.00 12.89 213 LEU A O 1
ATOM 1392 N N . ALA A 1 214 ? 9.304 -5.873 -4.193 1.00 13.27 214 ALA A N 1
ATOM 1393 C CA . ALA A 1 214 ? 9.278 -4.902 -3.103 1.00 13.81 214 ALA A CA 1
ATOM 1394 C C . ALA A 1 214 ? 9.757 -5.520 -1.797 1.00 15.75 214 ALA A C 1
ATOM 1395 O O . ALA A 1 214 ? 10.456 -4.864 -1.011 1.00 16.36 214 ALA A O 1
ATOM 1397 N N . LYS A 1 215 ? 9.386 -6.774 -1.539 1.00 13.65 215 LYS A N 1
ATOM 1398 C CA . LYS A 1 215 ? 9.873 -7.433 -0.336 1.00 13.78 215 LYS A CA 1
ATOM 1399 C C . LYS A 1 215 ? 11.388 -7.601 -0.375 1.00 15.09 215 LYS A C 1
ATOM 1400 O O . LYS A 1 215 ? 12.090 -7.230 0.577 1.00 17.27 215 LYS A O 1
ATOM 1406 N N . ASP A 1 216 ? 11.917 -8.119 -1.488 1.00 13.89 216 ASP A N 1
ATOM 1407 C CA . ASP A 1 216 ? 13.351 -8.363 -1.602 1.00 14.45 216 ASP A CA 1
ATOM 1408 C C . ASP A 1 216 ? 14.158 -7.100 -1.336 1.00 15.68 216 ASP A C 1
ATOM 1409 O O . ASP A 1 216 ? 15.171 -7.136 -0.627 1.00 15.83 216 ASP A O 1
ATOM 1414 N N . TYR A 1 217 ? 13.727 -5.975 -1.900 1.00 15.03 217 TYR A N 1
ATOM 1415 C CA . TYR A 1 217 ? 14.539 -4.766 -1.929 1.00 15.82 217 TYR A CA 1
ATOM 1416 C C . TYR A 1 217 ? 14.005 -3.675 -1.010 1.00 18.48 217 TYR A C 1
ATOM 1417 O O . TYR A 1 217 ? 14.455 -2.521 -1.090 1.00 18.49 217 TYR A O 1
ATOM 1426 N N . GLY A 1 218 ? 13.062 -4.015 -0.139 1.00 15.36 218 GLY A N 1
ATOM 1427 C CA . GLY A 1 218 ? 12.669 -3.134 0.951 1.00 16.62 218 GLY A CA 1
ATOM 1428 C C . GLY A 1 218 ? 11.839 -1.935 0.550 1.00 20.18 218 GLY A C 1
ATOM 1429 O O . GLY A 1 218 ? 12.035 -0.840 1.095 1.00 21.15 218 GLY A O 1
ATOM 1430 N N . PHE A 1 219 ? 10.912 -2.106 -0.385 1.00 17.92 219 PHE A N 1
ATOM 1431 C CA . PHE A 1 219 ? 10.017 -1.035 -0.793 1.00 18.75 219 PHE A CA 1
ATOM 1432 C C . PHE A 1 219 ? 8.657 -1.232 -0.149 1.00 19.17 219 PHE A C 1
ATOM 1433 O O . PHE A 1 219 ? 8.156 -2.354 -0.056 1.00 18.71 219 PHE A O 1
ATOM 1441 N N . LYS A 1 220 ? 8.068 -0.132 0.306 1.00 19.27 220 LYS A N 1
ATOM 1442 C CA . LYS A 1 220 ? 6.655 -0.134 0.624 1.00 19.72 220 LYS A CA 1
ATOM 1443 C C . LYS A 1 220 ? 5.874 -0.062 -0.675 1.00 21.55 220 LYS A C 1
ATOM 1444 O O . LYS A 1 220 ? 6.339 0.489 -1.674 1.00 22.59 220 LYS A O 1
ATOM 1450 N N . GLU A 1 221 ? 4.672 -0.612 -0.649 1.00 20.36 221 GLU A N 1
ATOM 1451 C CA . GLU A 1 221 ? 3.956 -0.959 -1.863 1.00 21.46 221 GLU A CA 1
ATOM 1452 C C . GLU A 1 221 ? 2.632 -0.209 -1.904 1.00 20.66 221 GLU A C 1
ATOM 1453 O O . GLU A 1 221 ? 1.859 -0.256 -0.943 1.00 22.01 221 GLU A O 1
ATOM 1459 N N . VAL A 1 222 ? 2.383 0.502 -3.007 1.00 17.76 222 VAL A N 1
ATOM 1460 C CA . VAL A 1 222 ? 1.154 1.255 -3.219 1.00 18.83 222 VAL A CA 1
ATOM 1461 C C . VAL A 1 222 ? 0.703 0.975 -4.645 1.00 18.02 222 VAL A C 1
ATOM 1462 O O . VAL A 1 222 ? 1.533 0.972 -5.561 1.00 19.42 222 VAL A O 1
ATOM 1466 N N . TYR A 1 223 ? -0.595 0.734 -4.842 1.00 15.31 223 TYR A N 1
ATOM 1467 C CA . TYR A 1 223 ? -1.067 0.357 -6.175 1.00 14.52 223 TYR A CA 1
ATOM 1468 C C . TYR A 1 223 ? -2.513 0.782 -6.386 1.00 15.63 223 TYR A C 1
ATOM 1469 O O . TYR A 1 223 ? -3.291 0.946 -5.435 1.00 17.74 223 TYR A O 1
ATOM 1478 N N . LEU A 1 224 ? -2.862 0.951 -7.663 1.00 15.07 224 LEU A N 1
ATOM 1479 C CA . LEU A 1 224 ? -4.211 1.335 -8.044 1.00 15.97 224 LEU A CA 1
ATOM 1480 C C . LEU A 1 224 ? -5.187 0.164 -8.026 1.00 18.03 224 LEU A C 1
ATOM 1481 O O . LEU A 1 224 ? -6.392 0.380 -7.872 1.00 21.03 224 LEU A O 1
ATOM 1486 N N . TRP A 1 225 ? -4.709 -1.074 -8.210 1.00 15.04 225 TRP A N 1
ATOM 1487 C CA . TRP A 1 225 ? -5.575 -2.242 -8.027 1.00 14.99 225 TRP A CA 1
ATOM 1488 C C . TRP A 1 225 ? -4.717 -3.434 -7.617 1.00 15.04 225 TRP A C 1
ATOM 1489 O O . TRP A 1 225 ? -3.579 -3.560 -8.090 1.00 14.56 225 TRP A O 1
ATOM 1500 N N . PRO A 1 226 ? -5.211 -4.304 -6.733 1.00 14.76 226 PRO A N 1
ATOM 1501 C CA . PRO A 1 226 ? -4.319 -5.338 -6.177 1.00 13.86 226 PRO A CA 1
ATOM 1502 C C . PRO A 1 226 ? -3.908 -6.400 -7.185 1.00 12.72 226 PRO A C 1
ATOM 1503 O O . PRO A 1 226 ? -2.763 -6.867 -7.147 1.00 15.10 226 PRO A O 1
ATOM 1507 N N . ILE A 1 227 ? -4.811 -6.806 -8.069 1.00 13.27 227 ILE A N 1
ATOM 1508 C CA . ILE A 1 227 ? -4.505 -7.788 -9.103 1.00 13.95 227 ILE A CA 1
ATOM 1509 C C . ILE A 1 227 ? -5.421 -7.511 -10.284 1.00 14.91 227 ILE A C 1
ATOM 1510 O O . ILE A 1 227 ? -6.560 -7.057 -10.123 1.00 15.54 227 ILE A O 1
ATOM 1515 N N . ASN A 1 228 ? -4.910 -7.761 -11.482 1.00 13.97 228 ASN A N 1
ATOM 1516 C CA . ASN A 1 228 ? -5.709 -7.537 -12.681 1.00 14.61 228 ASN A CA 1
ATOM 1517 C C . ASN A 1 228 ? -7.010 -8.328 -12.591 1.00 16.57 228 ASN A C 1
ATOM 1518 O O . ASN A 1 228 ? -7.005 -9.528 -12.282 1.00 16.86 228 ASN A O 1
ATOM 1523 N N . ALA A 1 229 ? -8.120 -7.639 -12.863 1.00 18.24 229 ALA A N 1
ATOM 1524 C CA . ALA A 1 229 ? -9.460 -8.209 -12.799 1.00 21.81 229 ALA A CA 1
ATOM 1525 C C . ALA A 1 229 ? -10.486 -7.221 -13.341 1.00 30.75 229 ALA A C 1
ATOM 1526 O O . ALA A 1 229 ? -10.259 -6.568 -14.363 1.00 32.77 229 ALA A O 1
ATOM 1528 N N . GLU A 1 230 ? -11.595 -7.076 -12.615 1.00 40.43 230 GLU A N 1
ATOM 1529 C CA . GLU A 1 230 ? -12.766 -6.330 -13.067 1.00 41.14 230 GLU A CA 1
ATOM 1530 C C . GLU A 1 230 ? -12.555 -4.824 -13.037 1.00 43.42 230 GLU A C 1
ATOM 1531 O O . GLU A 1 230 ? -12.831 -4.140 -14.029 1.00 51.34 230 GLU A O 1
ATOM 1537 N N . GLN A 1 231 ? -12.083 -4.295 -11.912 1.00 43.45 231 GLN A N 1
ATOM 1538 C CA . GLN A 1 231 ? -12.045 -2.858 -11.664 1.00 44.03 231 GLN A CA 1
ATOM 1539 C C . GLN A 1 231 ? -10.601 -2.373 -11.567 1.00 42.96 231 GLN A C 1
ATOM 1540 O O . GLN A 1 231 ? -9.877 -2.731 -10.630 1.00 45.48 231 GLN A O 1
ATOM 1546 N N . GLN A 1 232 ? -10.189 -1.537 -12.528 1.00 40.69 232 GLN A N 1
ATOM 1547 C CA . GLN A 1 232 ? -8.797 -1.091 -12.656 1.00 39.09 232 GLN A CA 1
ATOM 1548 C C . GLN A 1 232 ? -8.774 0.418 -12.919 1.00 41.44 232 GLN A C 1
ATOM 1549 O O . GLN A 1 232 ? -8.832 0.862 -14.070 1.00 42.25 232 GLN A O 1
ATOM 1555 N N . GLY A 1 233 ? -8.657 1.196 -11.850 1.00 45.28 233 GLY A N 1
ATOM 1556 C CA . GLY A 1 233 ? -8.680 2.640 -11.949 1.00 43.18 233 GLY A CA 1
ATOM 1557 C C . GLY A 1 233 ? -10.004 3.279 -11.602 1.00 48.98 233 GLY A C 1
ATOM 1558 O O . GLY A 1 233 ? -10.233 4.432 -11.989 1.00 52.34 233 GLY A O 1
ATOM 1559 N N . ILE A 1 234 ? -10.883 2.570 -10.898 1.00 45.76 234 ILE A N 1
ATOM 1560 C CA . ILE A 1 234 ? -12.148 3.126 -10.429 1.00 47.62 234 ILE A CA 1
ATOM 1561 C C . ILE A 1 234 ? -11.827 4.201 -9.399 1.00 48.00 234 ILE A C 1
ATOM 1562 O O . ILE A 1 234 ? -10.691 4.253 -8.900 1.00 47.88 234 ILE A O 1
ATOM 1567 N N . PRO A 1 235 ? -12.781 5.074 -9.037 1.00 47.84 235 PRO A N 1
ATOM 1568 C CA . PRO A 1 235 ? -12.561 5.948 -7.877 1.00 45.21 235 PRO A CA 1
ATOM 1569 C C . PRO A 1 235 ? -12.318 5.125 -6.623 1.00 46.15 235 PRO A C 1
ATOM 1570 O O . PRO A 1 235 ? -12.355 3.890 -6.677 1.00 50.83 235 PRO A O 1
ATOM 1574 N N . GLN A 1 236 ? -12.062 5.791 -5.496 1.00 45.15 236 GLN A N 1
ATOM 1575 C CA . GLN A 1 236 ? -11.683 5.125 -4.252 1.00 43.38 236 GLN A CA 1
ATOM 1576 C C . GLN A 1 236 ? -10.277 4.547 -4.355 1.00 42.67 236 GLN A C 1
ATOM 1577 O O . GLN A 1 236 ? -9.434 4.797 -3.487 1.00 46.07 236 GLN A O 1
ATOM 1583 N N . GLN A 1 237 ? -10.015 3.776 -5.411 1.00 45.71 237 GLN A N 1
ATOM 1584 C CA . GLN A 1 237 ? -8.656 3.322 -5.680 1.00 43.73 237 GLN A CA 1
ATOM 1585 C C . GLN A 1 237 ? -7.739 4.505 -5.970 1.00 37.34 237 GLN A C 1
ATOM 1586 O O . GLN A 1 237 ? -6.705 4.685 -5.317 1.00 38.12 237 GLN A O 1
ATOM 1592 N N . VAL A 1 238 ? -8.112 5.330 -6.951 1.00 38.12 238 VAL A N 1
ATOM 1593 C CA . VAL A 1 238 ? -7.274 6.467 -7.320 1.00 35.19 238 VAL A CA 1
ATOM 1594 C C . VAL A 1 238 ? -7.112 7.422 -6.143 1.00 34.81 238 VAL A C 1
ATOM 1595 O O . VAL A 1 238 ? -6.011 7.923 -5.878 1.00 32.44 238 VAL A O 1
ATOM 1599 N N . ARG A 1 239 ? -8.196 7.664 -5.400 1.00 35.96 239 ARG A N 1
ATOM 1600 C CA . ARG A 1 239 ? -8.143 8.631 -4.307 1.00 39.88 239 ARG A CA 1
ATOM 1601 C C . ARG A 1 239 ? -7.177 8.183 -3.213 1.00 36.80 239 ARG A C 1
ATOM 1602 O O . ARG A 1 239 ? -6.421 8.996 -2.666 1.00 36.03 239 ARG A O 1
ATOM 1610 N N . HIS A 1 240 ? -7.176 6.888 -2.893 1.00 36.54 240 HIS A N 1
ATOM 1611 C CA . HIS A 1 240 ? -6.286 6.369 -1.859 1.00 35.81 240 HIS A CA 1
ATOM 1612 C C . HIS A 1 240 ? -4.821 6.535 -2.252 1.00 32.15 240 HIS A C 1
ATOM 1613 O O . HIS A 1 240 ? -3.989 6.941 -1.432 1.00 29.84 240 HIS A O 1
ATOM 1620 N N . VAL A 1 241 ? -4.488 6.219 -3.507 1.00 29.18 241 VAL A N 1
ATOM 1621 C CA . VAL A 1 241 ? -3.107 6.350 -3.970 1.00 27.84 241 VAL A CA 1
ATOM 1622 C C . VAL A 1 241 ? -2.668 7.809 -3.942 1.00 26.99 241 VAL A C 1
ATOM 1623 O O . VAL A 1 241 ? -1.556 8.133 -3.505 1.00 23.79 241 VAL A O 1
ATOM 1627 N N . ILE A 1 242 ? -3.538 8.709 -4.402 1.00 26.09 242 ILE A N 1
ATOM 1628 C CA . ILE A 1 242 ? -3.228 10.136 -4.397 1.00 26.90 242 ILE A CA 1
ATOM 1629 C C . ILE A 1 242 ? -2.922 10.621 -2.983 1.00 29.02 242 ILE A C 1
ATOM 1630 O O . ILE A 1 242 ? -1.968 11.378 -2.764 1.00 27.28 242 ILE A O 1
ATOM 1635 N N . ASP A 1 243 ? -3.712 10.176 -2.000 1.00 32.67 243 ASP A N 1
ATOM 1636 C CA . ASP A 1 243 ? -3.505 10.610 -0.620 1.00 33.34 243 ASP A CA 1
ATOM 1637 C C . ASP A 1 243 ? -2.144 10.171 -0.092 1.00 32.89 243 ASP A C 1
ATOM 1638 O O . ASP A 1 243 ? -1.437 10.958 0.551 1.00 31.78 243 ASP A O 1
ATOM 1643 N N . ILE A 1 244 ? -1.750 8.921 -0.371 1.00 27.84 244 ILE A N 1
ATOM 1644 C CA . ILE A 1 244 ? -0.464 8.416 0.105 1.00 27.80 244 ILE A CA 1
ATOM 1645 C C . ILE A 1 244 ? 0.688 9.132 -0.584 1.00 26.29 244 ILE A C 1
ATOM 1646 O O . ILE A 1 244 ? 1.736 9.386 0.022 1.00 28.82 244 ILE A O 1
ATOM 1651 N N . ILE A 1 245 ? 0.530 9.434 -1.873 1.00 25.37 245 ILE A N 1
ATOM 1652 C CA . ILE A 1 245 ? 1.564 10.161 -2.599 1.00 25.32 245 ILE A CA 1
ATOM 1653 C C . ILE A 1 245 ? 1.805 11.516 -1.952 1.00 26.25 245 ILE A C 1
ATOM 1654 O O . ILE A 1 245 ? 2.948 11.913 -1.693 1.00 23.22 245 ILE A O 1
ATOM 1659 N N . ARG A 1 246 ? 0.724 12.241 -1.679 1.00 28.12 246 ARG A N 1
ATOM 1660 C CA . ARG A 1 246 ? 0.858 13.588 -1.141 1.00 30.68 246 ARG A CA 1
ATOM 1661 C C . ARG A 1 246 ? 1.380 13.563 0.288 1.00 31.77 246 ARG A C 1
ATOM 1662 O O . ARG A 1 246 ? 2.237 14.375 0.653 1.00 30.49 246 ARG A O 1
ATOM 1670 N N . GLU A 1 247 ? 0.881 12.632 1.105 1.00 32.70 247 GLU A N 1
ATOM 1671 C CA . GLU A 1 247 ? 1.328 12.538 2.491 1.00 33.62 247 GLU A CA 1
ATOM 1672 C C . GLU A 1 247 ? 2.825 12.264 2.577 1.00 35.51 247 GLU A C 1
ATOM 1673 O O . GLU A 1 247 ? 3.524 12.848 3.414 1.00 36.33 247 GLU A O 1
ATOM 1679 N N . ASN A 1 248 ? 3.343 11.393 1.713 1.00 31.79 248 ASN A N 1
ATOM 1680 C CA . ASN A 1 248 ? 4.743 10.997 1.773 1.00 29.78 248 ASN A CA 1
ATOM 1681 C C . ASN A 1 248 ? 5.623 11.681 0.731 1.00 26.72 248 ASN A C 1
ATOM 1682 O O . ASN A 1 248 ? 6.832 11.430 0.707 1.00 29.55 248 ASN A O 1
ATOM 1687 N N . LYS A 1 249 ? 5.061 12.548 -0.112 1.00 25.65 249 LYS A N 1
ATOM 1688 C CA . LYS A 1 249 ? 5.827 13.231 -1.162 1.00 29.39 249 LYS A CA 1
ATOM 1689 C C . LYS A 1 249 ? 6.566 12.230 -2.054 1.00 26.94 249 LYS A C 1
ATOM 1690 O O . LYS A 1 249 ? 7.756 12.372 -2.347 1.00 25.28 249 LYS A O 1
ATOM 1696 N N . ILE A 1 250 ? 5.848 11.200 -2.477 1.00 24.91 250 ILE A N 1
ATOM 1697 C CA . ILE A 1 250 ? 6.466 10.165 -3.310 1.00 23.31 250 ILE A CA 1
ATOM 1698 C C . ILE A 1 250 ? 6.709 10.733 -4.704 1.00 20.79 250 ILE A C 1
ATOM 1699 O O . ILE A 1 250 ? 5.792 11.329 -5.297 1.00 22.37 250 ILE A O 1
ATOM 1704 N N . PRO A 1 251 ? 7.920 10.607 -5.255 1.00 19.61 251 PRO A N 1
ATOM 1705 C CA . PRO A 1 251 ? 8.262 11.376 -6.461 1.00 21.69 251 PRO A CA 1
ATOM 1706 C C . PRO A 1 251 ? 7.834 10.759 -7.788 1.00 23.03 251 PRO A C 1
ATOM 1707 O O . PRO A 1 251 ? 7.977 11.437 -8.817 1.00 21.19 251 PRO A O 1
ATOM 1711 N N . VAL A 1 252 ? 7.315 9.529 -7.826 1.00 19.42 252 VAL A N 1
ATOM 1712 C CA . VAL A 1 252 ? 7.101 8.858 -9.109 1.00 17.71 252 VAL A CA 1
ATOM 1713 C C . VAL A 1 252 ? 6.041 7.775 -8.963 1.00 17.85 252 VAL A C 1
ATOM 1714 O O . VAL A 1 252 ? 5.907 7.150 -7.903 1.00 16.54 252 VAL A O 1
ATOM 1718 N N . VAL A 1 253 ? 5.302 7.533 -10.054 1.00 16.42 253 VAL A N 1
ATOM 1719 C CA . VAL A 1 253 ? 4.301 6.474 -10.167 1.00 15.64 253 VAL A CA 1
ATOM 1720 C C . VAL A 1 253 ? 4.479 5.816 -11.533 1.00 16.05 253 VAL A C 1
ATOM 1721 O O . VAL A 1 253 ? 4.943 6.450 -12.486 1.00 16.93 253 VAL A O 1
ATOM 1725 N N . PHE A 1 254 ? 4.096 4.539 -11.635 1.00 14.15 254 PHE A N 1
ATOM 1726 C CA . PHE A 1 254 ? 4.365 3.747 -12.830 1.00 14.07 254 PHE A CA 1
ATOM 1727 C C . PHE A 1 254 ? 3.111 3.037 -13.319 1.00 14.00 254 PHE A C 1
ATOM 1728 O O . PHE A 1 254 ? 2.153 2.815 -12.571 1.00 13.76 254 PHE A O 1
ATOM 1736 N N . SER A 1 255 ? 3.146 2.646 -14.593 1.00 12.59 255 SER A N 1
ATOM 1737 C CA . SER A 1 255 ? 2.199 1.691 -15.157 1.00 14.18 255 SER A CA 1
ATOM 1738 C C . SER A 1 255 ? 2.965 0.450 -15.610 1.00 12.56 255 SER A C 1
ATOM 1739 O O . SER A 1 255 ? 4.181 0.357 -15.441 1.00 13.43 255 SER A O 1
ATOM 1742 N N . GLU A 1 256 ? 2.246 -0.511 -16.200 1.00 11.73 256 GLU A N 1
ATOM 1743 C CA . GLU A 1 256 ? 2.837 -1.773 -16.637 1.00 12.58 256 GLU A CA 1
ATOM 1744 C C . GLU A 1 256 ? 2.416 -2.109 -18.065 1.00 11.84 256 GLU A C 1
ATOM 1745 O O . GLU A 1 256 ? 1.405 -1.620 -18.570 1.00 14.30 256 GLU A O 1
ATOM 1751 N N . SER A 1 257 ? 3.177 -3.008 -18.693 1.00 12.07 257 SER A N 1
ATOM 1752 C CA . SER A 1 257 ? 3.155 -3.117 -20.148 1.00 12.45 257 SER A CA 1
ATOM 1753 C C . SER A 1 257 ? 1.892 -3.755 -20.719 1.00 14.43 257 SER A C 1
ATOM 1754 O O . SER A 1 257 ? 1.636 -3.587 -21.913 1.00 14.91 257 SER A O 1
ATOM 1757 N N . THR A 1 258 ? 1.106 -4.491 -19.942 1.00 12.75 258 THR A N 1
ATOM 1758 C CA . THR A 1 258 ? -0.094 -5.118 -20.489 1.00 12.64 258 THR A CA 1
ATOM 1759 C C . THR A 1 258 ? -1.384 -4.418 -20.103 1.00 14.87 258 THR A C 1
ATOM 1760 O O . THR A 1 258 ? -2.457 -4.900 -20.472 1.00 15.59 258 THR A O 1
ATOM 1764 N N . ILE A 1 259 ? -1.322 -3.317 -19.356 1.00 13.70 259 ILE A N 1
ATOM 1765 C CA . ILE A 1 259 ? -2.515 -2.630 -18.887 1.00 16.80 259 ILE A CA 1
ATOM 1766 C C . ILE A 1 259 ? -2.445 -1.160 -19.309 1.00 17.08 259 ILE A C 1
ATOM 1767 O O . ILE A 1 259 ? -1.447 -0.703 -19.860 1.00 15.83 259 ILE A O 1
ATOM 1772 N N . SER A 1 260 ? -3.519 -0.416 -19.036 1.00 18.61 260 SER A N 1
ATOM 1773 C CA . SER A 1 260 ? -3.610 0.967 -19.494 1.00 19.83 260 SER A CA 1
ATOM 1774 C C . SER A 1 260 ? -2.741 1.894 -18.653 1.00 18.93 260 SER A C 1
ATOM 1775 O O . SER A 1 260 ? -2.658 1.754 -17.429 1.00 18.37 260 SER A O 1
ATOM 1778 N N . ASP A 1 261 ? -2.094 2.852 -19.312 1.00 20.61 261 ASP A N 1
ATOM 1779 C CA . ASP A 1 261 ? -1.317 3.859 -18.597 1.00 18.79 261 ASP A CA 1
ATOM 1780 C C . ASP A 1 261 ? -2.160 5.023 -18.094 1.00 19.51 261 ASP A C 1
ATOM 1781 O O . ASP A 1 261 ? -1.628 5.898 -17.399 1.00 20.26 261 ASP A O 1
ATOM 1786 N N . LYS A 1 262 ? -3.456 5.047 -18.419 1.00 19.96 262 LYS A N 1
ATOM 1787 C CA . LYS A 1 262 ? -4.261 6.234 -18.113 1.00 20.26 262 LYS A CA 1
ATOM 1788 C C . LYS A 1 262 ? -4.429 6.461 -16.622 1.00 20.98 262 LYS A C 1
ATOM 1789 O O . LYS A 1 262 ? -4.271 7.615 -16.174 1.00 20.13 262 LYS A O 1
ATOM 1795 N N . PRO A 1 263 ? -4.753 5.458 -15.795 1.00 20.03 263 PRO A N 1
ATOM 1796 C CA . PRO A 1 263 ? -4.847 5.719 -14.350 1.00 18.54 263 PRO A CA 1
ATOM 1797 C C . PRO A 1 263 ? -3.573 6.281 -13.743 1.00 19.05 263 PRO A C 1
ATOM 1798 O O . PRO A 1 263 ? -3.638 7.224 -12.944 1.00 20.03 263 PRO A O 1
ATOM 1802 N N . ALA A 1 264 ? -2.406 5.741 -14.102 1.00 18.01 264 ALA A N 1
ATOM 1803 C CA . ALA A 1 264 ? -1.169 6.265 -13.530 1.00 18.47 264 ALA A CA 1
ATOM 1804 C C . ALA A 1 264 ? -0.912 7.695 -13.987 1.00 19.03 264 ALA A C 1
ATOM 1805 O O . ALA A 1 264 ? -0.457 8.529 -13.202 1.00 18.79 264 ALA A O 1
ATOM 1807 N N . LYS A 1 265 ? -1.181 7.990 -15.256 1.00 19.37 265 LYS A N 1
ATOM 1808 C CA . LYS A 1 265 ? -0.973 9.352 -15.736 1.00 21.13 265 LYS A CA 1
ATOM 1809 C C . LYS A 1 265 ? -1.931 10.334 -15.079 1.00 23.05 265 LYS A C 1
ATOM 1810 O O . LYS A 1 265 ? -1.560 11.489 -14.843 1.00 22.26 265 LYS A O 1
ATOM 1816 N N . GLN A 1 266 ? -3.160 9.905 -14.779 1.00 20.92 266 GLN A N 1
ATOM 1817 C CA . GLN A 1 266 ? -4.066 10.765 -14.027 1.00 23.96 266 GLN A CA 1
ATOM 1818 C C . GLN A 1 266 ? -3.519 11.045 -12.635 1.00 24.20 266 GLN A C 1
ATOM 1819 O O . GLN A 1 266 ? -3.585 12.180 -12.143 1.00 24.02 266 GLN A O 1
ATOM 1825 N N . VAL A 1 267 ? -2.962 10.023 -11.984 1.00 20.67 267 VAL A N 1
ATOM 1826 C CA . VAL A 1 267 ? -2.390 10.215 -10.657 1.00 21.79 267 VAL A CA 1
ATOM 1827 C C . VAL A 1 267 ? -1.229 11.199 -10.710 1.00 22.22 267 VAL A C 1
ATOM 1828 O O . VAL A 1 267 ? -1.106 12.083 -9.853 1.00 23.48 267 VAL A O 1
ATOM 1832 N N . SER A 1 268 ? -0.368 11.079 -11.722 1.00 20.32 268 SER A N 1
ATOM 1833 C CA . SER A 1 268 ? 0.774 11.983 -11.803 1.00 20.47 268 SER A CA 1
ATOM 1834 C C . SER A 1 268 ? 0.330 13.408 -12.119 1.00 24.21 268 SER A C 1
ATOM 1835 O O . SER A 1 268 ? 0.902 14.370 -11.595 1.00 24.15 268 SER A O 1
ATOM 1838 N N . LYS A 1 269 ? -0.698 13.560 -12.959 1.00 25.09 269 LYS A N 1
ATOM 1839 C CA . LYS A 1 269 ? -1.209 14.895 -13.267 1.00 24.67 269 LYS A CA 1
ATOM 1840 C C . LYS A 1 269 ? -1.676 15.612 -12.006 1.00 27.41 269 LYS A C 1
ATOM 1841 O O . LYS A 1 269 ? -1.432 16.814 -11.841 1.00 29.13 269 LYS A O 1
ATOM 1847 N N . GLU A 1 270 ? -2.325 14.887 -11.093 1.00 28.12 270 GLU A N 1
ATOM 1848 C CA . GLU A 1 270 ? -2.953 15.487 -9.924 1.00 27.45 270 GLU A CA 1
ATOM 1849 C C . GLU A 1 270 ? -2.011 15.661 -8.738 1.00 32.79 270 GLU A C 1
ATOM 1850 O O . GLU A 1 270 ? -2.375 16.354 -7.782 1.00 32.26 270 GLU A O 1
ATOM 1856 N N . THR A 1 271 ? -0.822 15.071 -8.768 1.00 28.13 271 THR A N 1
ATOM 1857 C CA . THR A 1 271 ? 0.093 15.094 -7.635 1.00 29.09 271 THR A CA 1
ATOM 1858 C C . THR A 1 271 ? 1.443 15.672 -8.053 1.00 28.42 271 THR A C 1
ATOM 1859 O O . THR A 1 271 ? 1.664 16.049 -9.208 1.00 28.12 271 THR A O 1
ATOM 1863 N N . GLY A 1 272 ? 2.364 15.715 -7.091 1.00 32.53 272 GLY A N 1
ATOM 1864 C CA . GLY A 1 272 ? 3.735 16.089 -7.368 1.00 33.04 272 GLY A CA 1
ATOM 1865 C C . GLY A 1 272 ? 4.586 15.007 -7.991 1.00 35.90 272 GLY A C 1
ATOM 1866 O O . GLY A 1 272 ? 5.768 15.234 -8.266 1.00 35.96 272 GLY A O 1
ATOM 1867 N N . ALA A 1 273 ? 4.019 13.829 -8.233 1.00 28.33 273 ALA A N 1
ATOM 1868 C CA . ALA A 1 273 ? 4.794 12.710 -8.739 1.00 25.96 273 ALA A CA 1
ATOM 1869 C C . ALA A 1 273 ? 4.918 12.787 -10.254 1.00 21.55 273 ALA A C 1
ATOM 1870 O O . ALA A 1 273 ? 3.978 13.170 -10.955 1.00 23.59 273 ALA A O 1
ATOM 1872 N N . GLN A 1 274 ? 6.086 12.421 -10.759 1.00 19.02 274 GLN A N 1
ATOM 1873 C CA . GLN A 1 274 ? 6.232 12.263 -12.194 1.00 17.40 274 GLN A CA 1
ATOM 1874 C C . GLN A 1 274 ? 5.713 10.896 -12.617 1.00 18.93 274 GLN A C 1
ATOM 1875 O O . GLN A 1 274 ? 5.666 9.955 -11.820 1.00 17.85 274 GLN A O 1
ATOM 1881 N N . TYR A 1 275 ? 5.272 10.805 -13.868 1.00 17.29 275 TYR A N 1
ATOM 1882 C CA . TYR A 1 275 ? 4.974 9.506 -14.460 1.00 17.96 275 TYR A CA 1
ATOM 1883 C C . TYR A 1 275 ? 6.294 8.863 -14.880 1.00 17.57 275 TYR A C 1
ATOM 1884 O O . TYR A 1 275 ? 6.986 9.361 -15.776 1.00 20.06 275 TYR A O 1
ATOM 1893 N N . GLY A 1 276 ? 6.652 7.759 -14.224 1.00 15.46 276 GLY A N 1
ATOM 1894 C CA . GLY A 1 276 ? 7.929 7.110 -14.435 1.00 15.05 276 GLY A CA 1
ATOM 1895 C C . GLY A 1 276 ? 8.008 6.171 -15.605 1.00 15.86 276 GLY A C 1
ATOM 1896 O O . GLY A 1 276 ? 9.081 5.628 -15.873 1.00 17.44 276 GLY A O 1
ATOM 1897 N N . GLY A 1 277 ? 6.914 5.970 -16.320 1.00 15.86 277 GLY A N 1
ATOM 1898 C CA . GLY A 1 277 ? 6.934 5.107 -17.482 1.00 16.95 277 GLY A CA 1
ATOM 1899 C C . GLY A 1 277 ? 6.398 3.729 -17.161 1.00 16.20 277 GLY A C 1
ATOM 1900 O O . GLY A 1 277 ? 5.755 3.499 -16.132 1.00 16.30 277 GLY A O 1
ATOM 1901 N N . VAL A 1 278 ? 6.668 2.790 -18.063 1.00 15.94 278 VAL A N 1
ATOM 1902 C C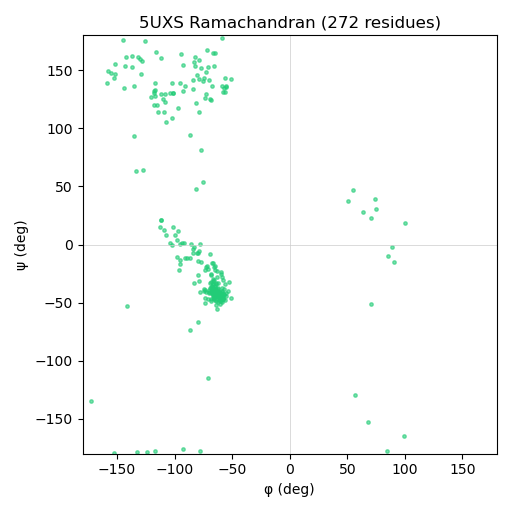A . VAL A 1 278 ? 6.078 1.459 -17.937 1.00 15.61 278 VAL A CA 1
ATOM 1903 C C . VAL A 1 278 ? 7.093 0.450 -17.435 1.00 17.37 278 VAL A C 1
ATOM 1904 O O . VAL A 1 278 ? 8.236 0.381 -17.910 1.00 18.00 278 VAL A O 1
ATOM 1908 N N . LEU A 1 279 ? 6.678 -0.295 -16.422 1.00 12.32 279 LEU A N 1
ATOM 1909 C CA . LEU A 1 279 ? 7.438 -1.413 -15.908 1.00 14.91 279 LEU A CA 1
ATOM 1910 C C . LEU A 1 279 ? 6.965 -2.679 -16.609 1.00 13.94 279 LEU A C 1
ATOM 1911 O O . LEU A 1 279 ? 5.825 -2.776 -17.065 1.00 13.58 279 LEU A O 1
ATOM 1916 N N . TYR A 1 280 ? 7.846 -3.665 -16.672 1.00 15.59 280 TYR A N 1
ATOM 1917 C CA . TYR A 1 280 ? 7.538 -4.933 -17.315 1.00 14.13 280 TYR A CA 1
ATOM 1918 C C . TYR A 1 280 ? 7.436 -6.001 -16.237 1.00 13.59 280 TYR A C 1
ATOM 1919 O O . TYR A 1 280 ? 8.368 -6.183 -15.447 1.00 16.01 280 TYR A O 1
ATOM 1928 N N . VAL A 1 281 ? 6.301 -6.706 -16.205 1.00 13.12 281 VAL A N 1
ATOM 1929 C CA . VAL A 1 281 ? 6.067 -7.752 -15.209 1.00 10.71 281 VAL A CA 1
ATOM 1930 C C . VAL A 1 281 ? 5.332 -8.952 -15.806 1.00 11.40 281 VAL A C 1
ATOM 1931 O O . VAL A 1 281 ? 5.787 -10.096 -15.690 1.00 11.11 281 VAL A O 1
ATOM 1935 N N . ASP A 1 282 ? 4.200 -8.697 -16.461 1.00 10.81 282 ASP A N 1
ATOM 1936 C CA . ASP A 1 282 ? 3.353 -9.778 -16.937 1.00 11.74 282 ASP A CA 1
ATOM 1937 C C . ASP A 1 282 ? 3.722 -10.254 -18.335 1.00 11.23 282 ASP A C 1
ATOM 1938 O O . ASP A 1 282 ? 3.228 -11.304 -18.757 1.00 12.35 282 ASP A O 1
ATOM 1943 N N . SER A 1 283 ? 4.580 -9.523 -19.057 1.00 10.72 283 SER A N 1
ATOM 1944 C CA . SER A 1 283 ? 4.946 -9.940 -20.401 1.00 10.76 283 SER A CA 1
ATOM 1945 C C . SER A 1 283 ? 6.308 -9.371 -20.763 1.00 10.77 283 SER A C 1
ATOM 1946 O O . SER A 1 283 ? 6.676 -8.267 -20.342 1.00 12.25 283 SER A O 1
ATOM 1949 N N . LEU A 1 284 ? 7.038 -10.137 -21.579 1.00 11.93 284 LEU A N 1
ATOM 1950 C CA . LEU A 1 284 ? 8.170 -9.631 -22.338 1.00 13.37 284 LEU A CA 1
ATOM 1951 C C . LEU A 1 284 ? 7.665 -8.738 -23.470 1.00 14.07 284 LEU A C 1
ATOM 1952 O O . LEU A 1 284 ? 6.465 -8.680 -23.771 1.00 13.08 284 LEU A O 1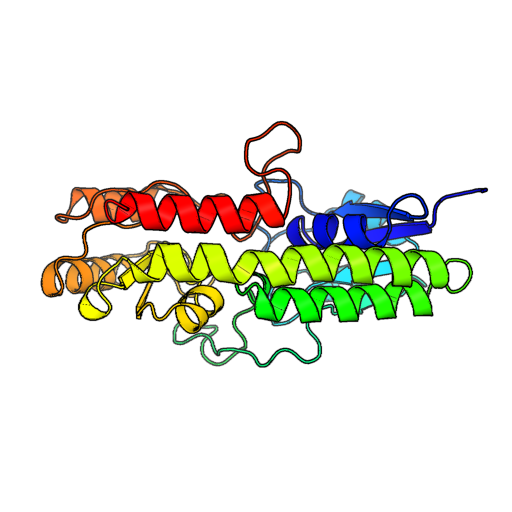
ATOM 1957 N N . SER A 1 285 ? 8.589 -8.007 -24.089 1.00 13.68 285 SER A N 1
ATOM 1958 C CA . SER A 1 285 ? 8.266 -7.412 -25.377 1.00 14.81 285 SER A CA 1
ATOM 1959 C C . SER A 1 285 ? 8.365 -8.505 -26.432 1.00 15.89 285 SER A C 1
ATOM 1960 O O . SER A 1 285 ? 8.648 -9.672 -26.131 1.00 17.02 285 SER A O 1
ATOM 1963 N N . GLY A 1 286 ? 8.153 -8.130 -27.692 1.00 17.49 286 GLY A N 1
ATOM 1964 C CA . GLY A 1 286 ? 8.570 -9.000 -28.776 1.00 16.75 286 GLY A CA 1
ATOM 1965 C C . GLY A 1 286 ? 10.080 -9.163 -28.809 1.00 17.17 286 GLY A C 1
ATOM 1966 O O . GLY A 1 286 ? 10.825 -8.398 -28.204 1.00 16.90 286 GLY A O 1
ATOM 1967 N N . GLU A 1 287 ? 10.548 -10.171 -29.547 1.00 20.51 287 GLU A N 1
ATOM 1968 C CA . GLU A 1 287 ? 11.984 -10.456 -29.552 1.00 22.94 287 GLU A CA 1
ATOM 1969 C C . GLU A 1 287 ? 12.806 -9.345 -30.186 1.00 22.03 287 GLU A C 1
ATOM 1970 O O . GLU A 1 287 ? 14.016 -9.286 -29.960 1.00 23.87 287 GLU A O 1
ATOM 1976 N N . LYS A 1 288 ? 12.192 -8.475 -30.983 1.00 22.51 288 LYS A N 1
ATOM 1977 C CA . LYS A 1 288 ? 12.885 -7.313 -31.522 1.00 22.09 288 LYS A CA 1
ATOM 1978 C C . LYS A 1 288 ? 12.586 -6.044 -30.739 1.00 26.93 288 LYS A C 1
ATOM 1979 O O . LYS A 1 288 ? 12.969 -4.951 -31.173 1.00 25.66 288 LYS A O 1
ATOM 1985 N N . GLY A 1 289 ? 11.896 -6.159 -29.604 1.00 21.04 289 GLY A N 1
ATOM 1986 C CA . GLY A 1 289 ? 11.649 -5.032 -28.740 1.00 22.42 289 GLY A CA 1
ATOM 1987 C C . GLY A 1 289 ? 12.721 -4.914 -27.675 1.00 18.18 289 GLY A C 1
ATOM 1988 O O . GLY A 1 289 ? 13.692 -5.679 -27.651 1.00 21.20 289 GLY A O 1
ATOM 1989 N N . PRO A 1 290 ? 12.561 -3.958 -26.755 1.00 21.15 290 PRO A N 1
ATOM 1990 C CA . PRO A 1 290 ? 13.610 -3.714 -25.754 1.00 21.12 290 PRO A CA 1
ATOM 1991 C C . PRO A 1 290 ? 13.608 -4.669 -24.569 1.00 23.14 290 PRO A C 1
ATOM 1992 O O . PRO A 1 290 ? 14.542 -4.610 -23.759 1.00 23.12 290 PRO A O 1
ATOM 1996 N N . VAL A 1 291 ? 12.608 -5.539 -24.433 1.00 18.48 291 VAL A N 1
ATOM 1997 C CA . VAL A 1 291 ? 12.527 -6.451 -23.288 1.00 17.95 291 VAL A CA 1
ATOM 1998 C C . VAL A 1 291 ? 12.359 -7.880 -23.801 1.00 15.95 291 VAL A C 1
ATOM 1999 O O . VAL A 1 291 ? 11.327 -8.518 -23.550 1.00 14.91 291 VAL A O 1
ATOM 2003 N N . PRO A 1 292 ? 13.335 -8.433 -24.523 1.00 14.78 292 PRO A N 1
ATOM 2004 C CA . PRO A 1 292 ? 13.114 -9.732 -25.178 1.00 16.65 292 PRO A CA 1
ATOM 2005 C C . PRO A 1 292 ? 13.246 -10.936 -24.264 1.00 16.57 292 PRO A C 1
ATOM 2006 O O . PRO A 1 292 ? 12.834 -12.038 -24.659 1.00 16.61 292 PRO A O 1
ATOM 2010 N N . THR A 1 293 ? 13.812 -10.777 -23.068 1.00 14.76 293 THR A N 1
ATOM 2011 C CA . THR A 1 293 ? 14.152 -11.901 -22.209 1.00 13.12 293 THR A CA 1
ATOM 2012 C C . THR A 1 293 ? 13.765 -11.604 -20.762 1.00 12.23 293 THR A C 1
ATOM 2013 O O . THR A 1 293 ? 13.572 -10.451 -20.366 1.00 13.51 293 THR A O 1
ATOM 2017 N N . TYR A 1 294 ? 13.689 -12.675 -19.960 1.00 12.33 294 TYR A N 1
ATOM 2018 C CA . TYR A 1 294 ? 13.454 -12.509 -18.523 1.00 13.33 294 TYR A CA 1
ATOM 2019 C C . TYR A 1 294 ? 14.535 -11.643 -17.868 1.00 12.25 294 TYR A C 1
ATOM 2020 O O . TYR A 1 294 ? 14.229 -10.738 -17.077 1.00 12.80 294 TYR A O 1
ATOM 2029 N N . ILE A 1 295 ? 15.807 -11.913 -18.177 1.00 13.33 295 ILE A N 1
ATOM 2030 C CA . ILE A 1 295 ? 16.887 -11.083 -17.642 1.00 14.28 295 ILE A CA 1
ATOM 2031 C C . ILE A 1 295 ? 16.689 -9.624 -18.035 1.00 14.73 295 ILE A C 1
ATOM 2032 O O . ILE A 1 295 ? 16.855 -8.711 -17.211 1.00 15.56 295 ILE A O 1
ATOM 2037 N N . SER A 1 296 ? 16.301 -9.375 -19.287 1.00 14.15 296 SER A N 1
ATOM 2038 C CA . SER A 1 296 ? 16.063 -7.996 -19.705 1.00 16.21 296 SER A CA 1
ATOM 2039 C C . SER A 1 296 ? 14.874 -7.375 -18.978 1.00 13.65 296 SER A C 1
ATOM 2040 O O . SER A 1 296 ? 14.858 -6.162 -18.747 1.00 15.40 296 SER A O 1
ATOM 2043 N N . LEU A 1 297 ? 13.879 -8.187 -18.608 1.00 12.63 297 LEU A N 1
ATOM 2044 C CA . LEU A 1 297 ? 12.704 -7.672 -17.912 1.00 13.32 297 LEU A CA 1
ATOM 2045 C C . LEU A 1 297 ? 13.063 -7.201 -16.508 1.00 12.87 297 LEU A C 1
ATOM 2046 O O . LEU A 1 297 ? 12.675 -6.100 -16.092 1.00 14.25 297 LEU A O 1
ATOM 2051 N N . ILE A 1 298 ? 13.782 -8.036 -15.751 1.00 12.99 298 ILE A N 1
ATOM 2052 C CA . ILE A 1 298 ? 14.199 -7.644 -14.406 1.00 13.65 298 ILE A CA 1
ATOM 2053 C C . ILE A 1 298 ? 15.093 -6.410 -14.467 1.00 14.75 298 ILE A C 1
ATOM 2054 O O . ILE A 1 298 ? 14.917 -5.450 -13.706 1.00 13.74 298 ILE A O 1
ATOM 2059 N N . ASN A 1 299 ? 16.055 -6.407 -15.389 1.00 12.86 299 ASN A N 1
ATOM 2060 C CA . ASN A 1 299 ? 16.960 -5.265 -15.491 1.00 16.41 299 ASN A CA 1
ATOM 2061 C C . ASN A 1 299 ? 16.209 -3.995 -15.864 1.00 16.37 299 ASN A C 1
ATOM 2062 O O . ASN A 1 299 ? 16.450 -2.930 -15.282 1.00 15.96 299 ASN A O 1
ATOM 2067 N N . MET A 1 300 ? 15.300 -4.086 -16.838 1.00 14.80 300 MET A N 1
ATOM 2068 C CA . MET A 1 300 ? 14.570 -2.905 -17.282 1.00 14.60 300 MET A CA 1
ATOM 2069 C C . MET A 1 300 ? 13.671 -2.372 -16.176 1.00 13.78 300 MET A C 1
ATOM 2070 O O . MET A 1 300 ? 13.604 -1.164 -15.943 1.00 13.81 300 MET A O 1
ATOM 2075 N N . THR A 1 301 ? 12.965 -3.261 -15.483 1.00 14.43 301 THR A N 1
ATOM 2076 C CA . THR A 1 301 ? 12.085 -2.796 -14.418 1.00 13.90 301 THR A CA 1
ATOM 2077 C C . THR A 1 301 ? 12.869 -2.120 -13.291 1.00 14.21 301 THR A C 1
ATOM 2078 O O . THR A 1 301 ? 12.476 -1.051 -12.806 1.00 14.92 301 THR A O 1
ATOM 2082 N N . VAL A 1 302 ? 13.990 -2.715 -12.878 1.00 14.74 302 VAL A N 1
ATOM 2083 C CA . VAL A 1 302 ? 14.806 -2.091 -11.835 1.00 14.71 302 VAL A CA 1
ATOM 2084 C C . VAL A 1 302 ? 15.386 -0.762 -12.314 1.00 16.09 302 VAL A C 1
ATOM 2085 O O . VAL A 1 302 ? 15.363 0.241 -11.586 1.00 15.77 302 VAL A O 1
ATOM 2089 N N . ASP A 1 303 ? 15.902 -0.728 -13.543 1.00 15.03 303 ASP A N 1
ATOM 2090 C CA . ASP A 1 303 ? 16.453 0.516 -14.083 1.00 16.10 303 ASP A CA 1
ATOM 2091 C C . ASP A 1 303 ? 15.399 1.619 -14.161 1.00 16.51 303 ASP A C 1
ATOM 2092 O O . ASP A 1 303 ? 15.677 2.779 -13.834 1.00 17.43 303 ASP A O 1
ATOM 2097 N N . THR A 1 304 ? 14.185 1.280 -14.599 1.00 14.91 304 THR A N 1
ATOM 2098 C CA . THR A 1 304 ? 13.123 2.277 -14.706 1.00 15.24 304 THR A CA 1
ATOM 2099 C C . THR A 1 304 ? 12.696 2.792 -13.329 1.00 15.66 304 THR A C 1
ATOM 2100 O O . THR A 1 304 ? 12.425 3.990 -13.163 1.00 15.63 304 THR A O 1
ATOM 2104 N N . ILE A 1 305 ? 12.633 1.907 -12.327 1.00 15.70 305 ILE A N 1
ATOM 2105 C CA . ILE A 1 305 ? 12.350 2.353 -10.963 1.00 16.23 305 ILE A CA 1
ATOM 2106 C C . ILE A 1 305 ? 13.444 3.293 -10.483 1.00 16.09 305 ILE A C 1
ATOM 2107 O O . ILE A 1 305 ? 13.167 4.392 -9.986 1.00 16.94 305 ILE A O 1
ATOM 2112 N N . ALA A 1 306 ? 14.702 2.880 -10.641 1.00 15.27 306 ALA A N 1
ATOM 2113 C CA . ALA A 1 306 ? 15.816 3.688 -10.144 1.00 17.01 306 ALA A CA 1
ATOM 2114 C C . ALA A 1 306 ? 15.836 5.062 -10.799 1.00 18.64 306 ALA A C 1
ATOM 2115 O O . ALA A 1 306 ? 16.052 6.076 -10.121 1.00 20.28 306 ALA A O 1
ATOM 2117 N N . LYS A 1 307 ? 15.600 5.117 -12.113 1.00 18.76 307 LYS A N 1
ATOM 2118 C CA . LYS A 1 307 ? 15.582 6.397 -12.817 1.00 18.95 307 LYS A CA 1
ATOM 2119 C C . LYS A 1 307 ? 14.429 7.269 -12.339 1.00 21.69 307 LYS A C 1
ATOM 2120 O O . LYS A 1 307 ? 14.563 8.499 -12.247 1.00 20.99 307 LYS A O 1
ATOM 2126 N N . GLY A 1 308 ? 13.286 6.650 -12.027 1.00 18.04 308 GLY A N 1
ATOM 2127 C CA . GLY A 1 308 ? 12.170 7.406 -11.488 1.00 18.54 308 GLY A CA 1
ATOM 2128 C C . GLY A 1 308 ? 12.513 8.120 -10.197 1.00 19.96 308 GLY A C 1
ATOM 2129 O O . GLY A 1 308 ? 11.923 9.154 -9.876 1.00 22.39 308 GLY A O 1
ATOM 2130 N N . PHE A 1 309 ? 13.460 7.575 -9.439 1.00 22.03 309 PHE A N 1
ATOM 2131 C CA . PHE A 1 309 ? 13.910 8.153 -8.184 1.00 22.59 309 PHE A CA 1
ATOM 2132 C C . PHE A 1 309 ? 15.170 8.989 -8.350 1.00 26.42 309 PHE A C 1
ATOM 2133 O O . PHE A 1 309 ? 15.784 9.372 -7.348 1.00 28.47 309 PHE A O 1
ATOM 2141 N N . GLY A 1 310 ? 15.565 9.287 -9.585 1.00 24.98 310 GLY A N 1
ATOM 2142 C CA . GLY A 1 310 ? 16.788 10.035 -9.818 1.00 27.37 310 GLY A CA 1
ATOM 2143 C C . GLY A 1 310 ? 18.053 9.231 -9.610 1.00 34.79 310 GLY A C 1
ATOM 2144 O O . GLY A 1 310 ? 19.083 9.797 -9.226 1.00 38.99 310 GLY A O 1
ATOM 2145 N N . GLN A 1 311 ? 17.996 7.923 -9.857 1.00 31.86 311 GLN A N 1
ATOM 2146 C CA . GLN A 1 311 ? 19.099 6.979 -9.641 1.00 37.32 311 GLN A CA 1
ATOM 2147 C C . GLN A 1 311 ? 19.459 6.834 -8.169 1.00 37.63 311 GLN A C 1
ATOM 2148 O O . GLN A 1 311 ? 18.798 6.100 -7.437 1.00 37.86 311 GLN A O 1
#

Foldseek 3Di:
DPDAAEEEEAAAQLQQLLCLLCPPRHHYYHLDDFLAQAQADDHDPVSLVRQQPHQEYEYAPQNRHPCPPVSCVSHPPHYYFHQQPPPDFDAQPDDPRGPGGQRLQLLALVSVLSSLVRSLVRCCVRPVVCNVSSVVSSVVVNVVSVVLPVVLLVLLPVPPLLQQAAEEFEQNCVNVCVVNRHHYQYLYDHDDDDGQDPVSLVVRLVVCAVSVRAEYEYARNDDCVSRVVSVVVHNHDYLYYAYGRGAHDCPDQGNHSSSRSVVNSVSVSVSSVD

GO terms:
  GO:0071281 cellular response to iron ion (P, EXP)
  GO:0042597 periplasmic space (C, EXP)

InterPro domains:
  IPR006127 Periplasmic solute binding protein, ZnuA-like [PF01297] (44-307)
  IPR006128 Adhesion lipoprotein PsaA-like [PR00690] (41-59)
  IPR006128 Adhesion lipoprotein PsaA-like [PR00690] (72-85)
  IPR006128 Adhesion lipoprotein PsaA-like [PR00690] (85-102)
  IPR006128 Adhesion lipoprotein PsaA-like [PR00690] (196-217)
  IPR006128 Adhesion lipoprotein PsaA-like [PR00690] (249-267)
  IPR006128 Adhesion lipoprotein PsaA-like [PR00690] (275-294)
  IPR006129 Adhesin B [PR00691] (41-62)
  IPR006129 Adhesin B [PR00691] (66-84)
  IPR006129 Adhesin B [PR00691] (85-104)
  IPR006129 Adhesin B [PR00691] (196-213)
  IPR006129 Adhesin B [PR00691] (222-240)
  IPR006129 Adhesin B [PR00691] (245-262)
  IPR006129 Adhesin B [PR00691] (267-285)
  IPR050492 Bacterial metal-binding protein 9 [PTHR42953] (17-311)

Nearest PDB structures (foldseek):
  7me1-assembly2_B  TM=9.928E-01  e=1.909E-51  Yersinia pestis
  1xvl-assembly1_A  TM=9.851E-01  e=4.195E-39  Synechocystis sp. PCC 6803
  5z2k-assembly1_A  TM=9.332E-01  e=2.374E-34  Candidatus Liberibacter asiaticus str. psy62
  3zka-assembly2_B  TM=9.409E-01  e=6.580E-29  Streptococcus pneumoniae
  8svc-assembly1_A  TM=9.477E-01  e=1.323E-27  Klebsiella pneumoniae

Secondary structure (DSSP, 8-state):
--SPEEEEESSHHHHHHHHHHHTTSEEEEESSPTT---SS----HHHHHHHHT-SEEEE--TT--TTHHHHHTT--S--EEETTTTPPPPBP-SSTTTTSBPS-GGGSHHHHHHHHHHHHHHHHHH-GGGHHHHHHHHHHHHHHHHHHHHHHHHHHHTS-GGG-EEEEEESTTHHHHHHHT-EEEEEESSSSS-SS-TTHHHHHHHHHHHHT--EEEEETTS-SHHHHHHHHHSS-EEEEEE-SS----TTSS--SHHHHHHHHHHHHHHHTT-

B-factor: mean 21.99, std 9.61, range [8.72, 61.71]

Sequence (274 aa):
TAKKFKVVTTFTIIQDIAQNIAGDVAVVESITKPGAEIHDYQPTPRDIVKAQSADLILWNGMNLERWFEKFFESIKDVPSAVVTAGITPLPIREGPYSGIANPHAWMSPSNALIYIENIRKALVEHDPAHAETYNRNAQAYAEKIKALDAPLRERLSRIPAEQRWLVTSEGAFSYLAKDYGFKEVYLWPINAEQQGIPQQVRHVIDIIRENKIPVVFSESTISDKPAKQVSKETGAQYGGVLYVDSLSGEKGPVPTYISLINMTVDTIAKGFGQ

CATH classification: 3.40.50.1980

Solvent-accessible surface area: 12413 Å² total; per-residue (Å²): 168,106,174,88,28,30,0,2,0,0,0,9,0,0,39,16,0,0,50,50,0,0,26,118,29,1,58,5,73,25,14,2,136,56,35,18,49,0,0,55,45,138,47,57,108,190,7,64,102,81,0,71,66,9,57,0,0,0,40,0,4,32,65,0,9,67,10,2,116,147,13,51,152,67,16,145,127,13,48,42,22,61,0,8,57,70,15,117,65,45,84,8,141,78,39,109,56,55,60,65,19,5,0,0,0,0,0,2,1,60,24,0,58,59,0,4,72,14,0,52,108,7,0,38,124,56,15,91,93,66,21,134,31,0,60,147,34,4,125,55,6,28,113,120,0,148,68,21,26,68,80,9,100,90,44,0,62,129,5,68,60,134,90,40,42,1,0,2,0,2,2,0,1,12,6,0,2,141,34,12,43,14,130,31,5,25,1,3,18,6,1,23,118,104,63,25,62,111,131,35,23,156,100,0,9,34,31,2,113,136,66,143,5,53,0,0,0,1,5,35,20,27,58,48,156,20,0,94,78,0,19,172,79,19,67,6,96,57,19,20,61,0,38,1,2,1,8,17,32,142,198,28,94,0,49,48,0,44,26,0,0,60,63,0,3,36,22,0,0,127,7,34,65,115